Protein AF-A0A7I9XXV6-F1 (afdb_monomer_lite)

Secondary structure (DSSP, 8-state):
------BPP--S--S-BGGGG--TTSPPGGGPPSSPS-TTTS----TTTTTSS-HHHHHHHHHHHHHHHTTT------HHHHHHHHHHHH---TT-GGG---B-HHHHHHHHHHT-EE-TTS-EE-EEEEEEPPTT-HHHHHHHHHHHS--B-----SSSS----EEEEEPPPPPP-------------PPPPPP-------

Foldseek 3Di:
DDQQAQEDDAPDAFPAAPVVVDDPPADFLVRDDPDFADCPLDDQDCLCSRPANLLQLSLVVVVVQRVQSVVVHGFAAHNVLSVVQCCVQQVDDPVDNVSRNHHHNVSVLVCLAPPARATPVRDGKHWPDKHKYDFPPVRSVSSLSRPQSDKDFSDPPPDDDTGIIMGIHIDDDDPDPDDDDDDDDDDDDDDDDDDDDDDDDD

Organism: NCBI:txid84962

Structure (mmCIF, N/CA/C/O backbone):
data_AF-A0A7I9XXV6-F1
#
_entry.id   AF-A0A7I9XXV6-F1
#
loop_
_atom_site.group_PDB
_atom_site.id
_atom_site.type_symbol
_atom_site.label_atom_id
_atom_site.label_alt_id
_atom_site.label_comp_id
_atom_site.label_asym_id
_atom_site.label_entity_id
_atom_site.label_seq_id
_atom_site.pdbx_PDB_ins_code
_atom_site.Cartn_x
_atom_site.Cartn_y
_atom_site.Cartn_z
_atom_site.occupancy
_atom_site.B_iso_or_equiv
_atom_site.auth_seq_id
_atom_site.auth_comp_id
_atom_site.auth_asym_id
_atom_site.auth_atom_id
_atom_site.pdbx_PDB_model_num
ATOM 1 N N . MET A 1 1 ? -21.195 16.164 0.145 1.00 42.09 1 MET A N 1
ATOM 2 C CA . MET A 1 1 ? -20.509 15.172 1.003 1.00 42.09 1 MET A CA 1
ATOM 3 C C . MET A 1 1 ? -19.120 15.690 1.330 1.00 42.09 1 MET A C 1
ATOM 5 O O . MET A 1 1 ? -18.420 16.105 0.416 1.00 42.09 1 MET A O 1
ATOM 9 N N . LYS A 1 2 ? -18.744 15.724 2.612 1.00 51.03 2 LYS A N 1
ATOM 10 C CA . LYS A 1 2 ? -17.377 16.031 3.050 1.00 51.0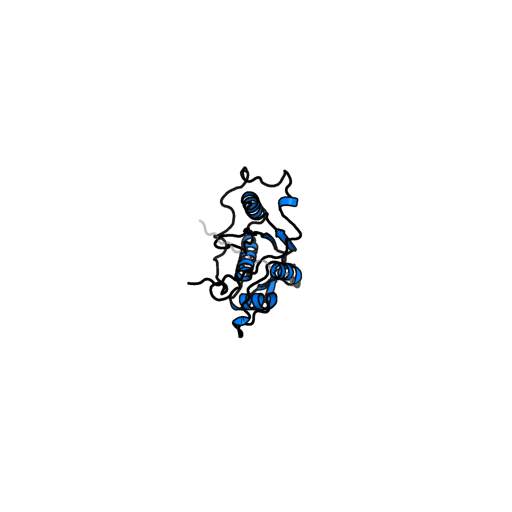3 2 LYS A CA 1
ATOM 11 C C . LYS A 1 2 ? -16.651 14.693 3.177 1.00 51.03 2 LYS A C 1
ATOM 13 O O . LYS A 1 2 ? -16.947 13.944 4.098 1.00 51.03 2 LYS A O 1
ATOM 18 N N . TYR A 1 3 ? -15.790 14.364 2.218 1.00 53.69 3 TYR A N 1
ATOM 19 C CA . TYR A 1 3 ? -14.988 13.140 2.270 1.00 53.69 3 TYR A CA 1
ATOM 20 C C . TYR A 1 3 ? -14.027 13.212 3.465 1.00 53.69 3 TYR A C 1
ATOM 22 O O . TYR A 1 3 ? -13.382 14.247 3.667 1.00 53.69 3 TYR A O 1
ATOM 30 N N . LYS A 1 4 ? -13.943 12.145 4.267 1.00 64.88 4 LYS A N 1
ATOM 31 C CA . LYS A 1 4 ? -12.917 12.016 5.306 1.00 64.88 4 LYS A CA 1
ATOM 32 C C . LYS A 1 4 ? -11.646 11.488 4.651 1.00 64.88 4 LYS A C 1
ATOM 34 O O . LYS A 1 4 ? -11.559 10.327 4.288 1.00 64.88 4 LYS A O 1
ATOM 39 N N . LEU A 1 5 ? -10.673 12.371 4.458 1.00 72.44 5 LEU A N 1
ATOM 40 C CA . LEU A 1 5 ? -9.325 11.971 4.069 1.00 72.44 5 LEU A CA 1
ATOM 41 C C . LEU A 1 5 ? -8.544 11.693 5.350 1.00 72.44 5 LEU A C 1
ATOM 43 O O . LEU A 1 5 ? -8.510 12.545 6.235 1.00 72.44 5 LEU A O 1
ATOM 47 N N . GLY A 1 6 ? -7.923 10.522 5.441 1.00 77.69 6 GLY A N 1
ATOM 48 C CA . GLY A 1 6 ? -7.184 10.100 6.628 1.00 77.69 6 GLY A CA 1
ATOM 49 C C . GLY A 1 6 ? -5.678 10.036 6.432 1.00 77.69 6 GLY A C 1
ATOM 50 O O . GLY A 1 6 ? -4.995 9.355 7.177 1.00 77.69 6 GLY A O 1
ATOM 51 N N . LEU A 1 7 ? -5.112 10.696 5.426 1.00 81.06 7 LEU A N 1
ATOM 52 C CA . LEU A 1 7 ? -3.662 10.717 5.275 1.00 81.06 7 LEU A CA 1
ATOM 53 C C . LEU A 1 7 ? -3.031 11.750 6.226 1.00 81.06 7 LEU A C 1
ATOM 55 O O . LEU A 1 7 ? -3.259 12.952 6.060 1.00 81.06 7 LEU A O 1
ATOM 59 N N . LYS A 1 8 ? -2.167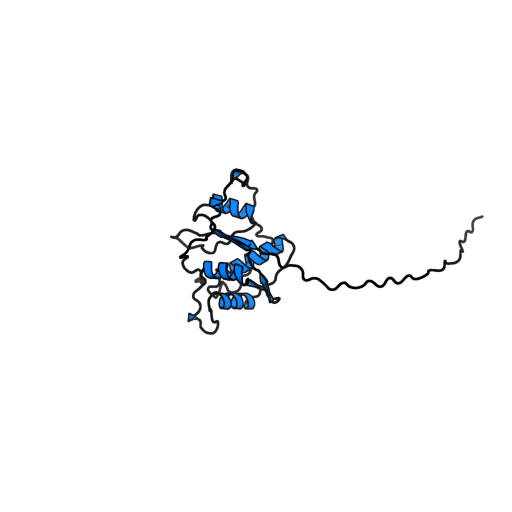 11.308 7.150 1.00 83.56 8 LYS A N 1
ATOM 60 C CA . LYS A 1 8 ? -1.338 12.217 7.960 1.00 83.56 8 LYS A CA 1
ATOM 61 C C . LYS A 1 8 ? -0.211 12.848 7.122 1.00 83.56 8 LYS A C 1
ATOM 63 O O . LYS A 1 8 ? 0.224 12.267 6.122 1.00 83.56 8 LYS A O 1
ATOM 68 N N . PRO A 1 9 ? 0.287 14.046 7.486 1.00 78.31 9 PRO A N 1
ATOM 69 C CA . PRO A 1 9 ? 1.454 14.629 6.833 1.00 78.31 9 PRO A CA 1
ATOM 70 C C . PRO A 1 9 ? 2.641 13.659 6.829 1.00 78.31 9 PRO A C 1
ATOM 72 O O . PRO A 1 9 ? 2.972 13.053 7.837 1.00 78.31 9 PRO A O 1
ATOM 75 N N . VAL A 1 10 ? 3.297 13.524 5.678 1.00 72.00 10 VAL A N 1
ATOM 76 C CA . VAL A 1 10 ? 4.461 12.644 5.544 1.00 72.00 10 VAL A CA 1
ATOM 77 C C . VAL A 1 10 ? 5.696 13.384 6.052 1.00 72.00 10 VAL A C 1
ATOM 79 O O . VAL A 1 10 ? 6.177 14.300 5.383 1.00 72.00 10 VAL A O 1
ATOM 82 N N . HIS A 1 11 ? 6.211 12.983 7.213 1.00 67.19 11 HIS A N 1
ATOM 83 C CA . HIS A 1 11 ? 7.350 13.648 7.857 1.00 67.19 11 HIS A CA 1
ATOM 84 C C . HIS A 1 11 ? 8.716 13.100 7.425 1.00 67.19 11 HIS A C 1
ATOM 86 O O . HIS A 1 11 ? 9.695 13.839 7.389 1.00 67.19 11 HIS A O 1
ATOM 92 N N . THR A 1 12 ? 8.790 11.823 7.053 1.00 67.81 12 THR A N 1
ATOM 93 C CA . THR A 1 12 ? 10.043 11.151 6.680 1.00 67.81 12 THR A CA 1
ATOM 94 C C . THR A 1 12 ? 10.062 10.751 5.202 1.00 67.81 12 THR A C 1
ATOM 96 O O . THR A 1 12 ? 9.029 10.675 4.527 1.00 67.81 12 THR A O 1
ATOM 99 N N . HIS A 1 13 ? 11.253 10.526 4.650 1.00 67.31 13 HIS A N 1
ATOM 100 C CA . HIS A 1 13 ? 11.426 10.040 3.281 1.00 67.31 13 HIS A CA 1
ATOM 101 C C . HIS A 1 13 ? 11.630 8.518 3.275 1.00 67.31 13 HIS A C 1
ATOM 103 O O . HIS A 1 13 ? 12.215 7.986 4.218 1.00 67.31 13 HIS A O 1
ATOM 109 N N . PRO A 1 14 ? 11.138 7.797 2.250 1.00 71.94 14 PRO A N 1
ATOM 110 C CA . PRO A 1 14 ? 11.502 6.398 2.036 1.00 71.94 14 PRO A CA 1
ATOM 111 C C . PRO A 1 14 ? 13.018 6.237 1.996 1.00 71.94 14 PRO A C 1
ATOM 113 O O . PRO A 1 14 ? 13.703 7.075 1.413 1.00 71.94 14 PRO A O 1
ATOM 116 N N . ARG A 1 15 ? 13.531 5.148 2.578 1.00 78.50 15 ARG A N 1
ATOM 117 C CA . ARG A 1 15 ? 14.974 4.851 2.530 1.00 78.50 15 ARG A CA 1
ATOM 118 C C . ARG A 1 15 ? 15.456 4.557 1.108 1.00 78.50 15 ARG A C 1
ATOM 120 O O . ARG A 1 15 ? 16.612 4.803 0.803 1.00 78.50 15 ARG A O 1
ATOM 127 N N . ILE A 1 16 ? 14.566 4.024 0.272 1.00 85.06 16 ILE A N 1
ATOM 128 C CA . ILE A 1 16 ? 14.811 3.685 -1.130 1.00 85.06 16 ILE A CA 1
ATOM 129 C C . ILE A 1 16 ? 14.028 4.674 -1.992 1.00 85.06 16 ILE A C 1
ATOM 131 O O . ILE A 1 16 ? 12.810 4.803 -1.829 1.00 85.06 16 ILE A O 1
ATOM 135 N N . ARG A 1 17 ? 14.710 5.351 -2.914 1.00 88.56 17 ARG A N 1
ATOM 136 C CA . ARG A 1 17 ? 14.092 6.171 -3.962 1.00 88.56 17 ARG A CA 1
ATOM 137 C C . ARG A 1 17 ? 14.236 5.448 -5.288 1.00 88.56 17 ARG A C 1
ATOM 139 O O . ARG A 1 17 ? 15.319 4.954 -5.569 1.00 88.56 17 ARG A O 1
ATOM 146 N N . LEU A 1 18 ? 13.173 5.368 -6.082 1.00 86.69 18 LEU A N 1
ATOM 147 C CA . LEU A 1 18 ? 13.213 4.609 -7.332 1.00 86.69 18 LEU A CA 1
ATOM 148 C C . LEU A 1 18 ? 14.195 5.233 -8.341 1.00 86.69 18 LEU A C 1
ATOM 150 O O . LEU A 1 18 ? 14.993 4.503 -8.924 1.00 86.69 18 LEU A O 1
ATOM 154 N N . CYS A 1 19 ? 14.208 6.563 -8.462 1.00 87.75 19 CYS A N 1
ATOM 155 C CA . CYS A 1 19 ? 15.148 7.302 -9.308 1.00 87.75 19 CYS A CA 1
ATOM 156 C C . CYS A 1 19 ? 16.636 6.975 -9.071 1.00 87.75 19 CYS A C 1
ATOM 158 O O . CYS A 1 19 ? 17.431 7.063 -10.002 1.00 87.75 19 CYS A O 1
ATOM 160 N N . ASP A 1 20 ? 17.027 6.565 -7.858 1.00 90.19 20 ASP A N 1
ATOM 161 C CA . ASP A 1 20 ? 18.425 6.226 -7.542 1.00 90.19 20 ASP A CA 1
ATOM 162 C C . ASP A 1 20 ? 18.864 4.899 -8.199 1.00 90.19 20 ASP A C 1
ATOM 164 O O . ASP A 1 20 ? 20.050 4.578 -8.223 1.00 90.19 20 ASP A O 1
ATOM 168 N N . TYR A 1 21 ? 17.915 4.134 -8.750 1.00 88.12 21 TYR A N 1
ATOM 169 C CA . TYR A 1 21 ? 18.133 2.853 -9.428 1.00 88.12 21 TYR A CA 1
ATOM 170 C C . TYR A 1 21 ? 17.873 2.936 -10.935 1.00 88.12 21 TYR A C 1
ATOM 172 O O . TYR A 1 21 ? 17.738 1.905 -11.589 1.00 88.12 21 TYR A O 1
ATOM 180 N N . TYR A 1 22 ? 17.777 4.144 -11.497 1.00 85.06 22 TYR A N 1
ATOM 181 C CA . TYR A 1 22 ? 17.574 4.310 -12.929 1.00 85.06 22 TYR A CA 1
ATOM 182 C C . TYR A 1 22 ? 18.844 3.993 -13.707 1.00 85.06 22 TYR A C 1
ATOM 184 O O . TYR A 1 22 ? 19.863 4.674 -13.605 1.00 85.06 22 TYR A O 1
ATOM 192 N N . THR A 1 23 ? 18.753 2.940 -14.504 1.00 85.31 23 THR A N 1
ATOM 193 C CA . THR A 1 23 ? 19.800 2.449 -15.391 1.00 85.31 23 THR A CA 1
ATOM 194 C C . THR A 1 23 ? 19.297 2.488 -16.833 1.00 85.31 23 THR A C 1
ATOM 196 O O . THR A 1 23 ? 18.096 2.558 -17.089 1.00 85.31 23 THR A O 1
ATOM 199 N N . SER A 1 24 ? 20.213 2.489 -17.804 1.00 83.31 24 SER A N 1
ATOM 200 C CA . SER A 1 24 ? 19.874 2.661 -19.227 1.00 83.31 24 SER A CA 1
ATOM 201 C C . SER A 1 24 ? 19.063 1.509 -19.834 1.00 83.31 24 SER A C 1
ATOM 203 O O . SER A 1 24 ? 18.609 1.617 -20.967 1.00 83.31 24 SER A O 1
ATOM 205 N N . ASP A 1 25 ? 18.929 0.396 -19.118 1.00 85.44 25 ASP A N 1
ATOM 206 C CA . ASP A 1 25 ? 18.106 -0.764 -19.466 1.00 85.44 25 ASP A CA 1
ATOM 207 C C . ASP A 1 25 ? 16.664 -0.675 -18.935 1.00 85.44 25 ASP A C 1
ATOM 209 O O . ASP A 1 25 ? 15.835 -1.505 -19.313 1.00 85.44 25 ASP A O 1
ATOM 213 N N . LEU A 1 26 ? 16.330 0.321 -18.103 1.00 84.06 26 LEU A N 1
ATOM 214 C CA . LEU A 1 26 ? 14.940 0.569 -17.719 1.00 84.06 26 LEU A CA 1
ATOM 215 C C . LEU A 1 26 ? 14.130 1.177 -18.879 1.00 84.06 26 LEU A C 1
ATOM 217 O O . LEU A 1 26 ? 14.687 1.882 -19.724 1.00 84.06 26 LEU A O 1
ATOM 221 N N . PRO A 1 27 ? 12.800 0.957 -18.913 1.00 85.19 27 PRO A N 1
ATOM 222 C CA . PRO A 1 27 ? 11.929 1.590 -19.894 1.00 85.19 27 PRO A CA 1
ATOM 223 C C . PRO A 1 27 ? 12.027 3.117 -19.838 1.00 85.19 27 PRO A C 1
ATOM 225 O O . PRO A 1 27 ? 11.911 3.716 -18.769 1.00 85.19 27 PRO A O 1
ATOM 228 N N . SER A 1 28 ? 12.170 3.754 -21.000 1.00 89.00 28 SER A N 1
ATOM 229 C CA . SER A 1 28 ? 11.882 5.181 -21.146 1.00 89.00 28 SER A CA 1
ATOM 230 C C . SER A 1 28 ? 10.379 5.395 -21.316 1.00 89.00 28 SER A C 1
ATOM 232 O O . SER A 1 28 ? 9.671 4.488 -21.763 1.00 89.00 28 SER A O 1
ATOM 234 N N . VAL A 1 29 ? 9.892 6.604 -21.030 1.00 89.25 29 VAL A N 1
ATOM 235 C CA . VAL A 1 29 ? 8.481 6.968 -21.256 1.00 89.25 29 VAL A CA 1
ATOM 236 C C . VAL A 1 29 ? 8.056 6.709 -22.707 1.00 89.25 29 VAL A C 1
ATOM 238 O O . VAL A 1 29 ? 6.992 6.138 -22.938 1.00 89.25 29 VAL A O 1
ATOM 241 N N . ASP A 1 30 ? 8.927 7.011 -23.672 1.00 91.12 30 ASP A N 1
ATOM 242 C CA . ASP A 1 30 ? 8.684 6.775 -25.104 1.00 91.12 30 ASP A CA 1
ATOM 243 C C . ASP A 1 30 ? 8.553 5.286 -25.467 1.00 91.12 30 ASP A C 1
ATOM 245 O O . ASP A 1 30 ? 7.973 4.938 -26.496 1.00 91.12 30 ASP A O 1
ATOM 249 N N . SER A 1 31 ? 9.093 4.391 -24.635 1.00 90.50 31 SER A N 1
ATOM 250 C CA . SER A 1 31 ? 9.038 2.939 -24.843 1.00 90.50 31 SER A CA 1
ATOM 251 C C . SER A 1 31 ? 7.816 2.265 -24.204 1.00 90.50 31 SER A C 1
ATOM 253 O O . SER A 1 31 ? 7.593 1.067 -24.413 1.00 90.50 31 SER A O 1
ATOM 255 N N . LEU A 1 32 ? 7.022 3.006 -23.421 1.00 91.12 32 LEU A N 1
ATOM 256 C CA . LEU A 1 32 ? 5.899 2.448 -22.672 1.00 91.12 32 LEU A CA 1
ATOM 257 C C . LEU A 1 32 ? 4.759 1.999 -23.590 1.00 91.12 32 LEU A C 1
ATOM 259 O O . LEU A 1 32 ? 4.399 2.655 -24.568 1.00 91.12 32 LEU A O 1
ATOM 263 N N . LYS A 1 33 ? 4.143 0.869 -23.233 1.00 88.31 33 LYS A N 1
ATOM 264 C CA . LYS A 1 33 ? 2.979 0.321 -23.936 1.00 88.31 33 LYS A CA 1
ATOM 265 C C . LYS A 1 33 ? 1.708 0.649 -23.169 1.00 88.31 33 LYS A C 1
ATOM 267 O O . LYS A 1 33 ? 1.565 0.271 -22.011 1.00 88.31 33 LYS A O 1
ATOM 272 N N . PHE A 1 34 ? 0.780 1.320 -23.840 1.00 88.06 34 PHE A N 1
ATOM 273 C CA . PHE A 1 34 ? -0.510 1.710 -23.280 1.00 88.06 34 PHE A CA 1
ATOM 274 C C . PHE A 1 34 ? -1.636 0.749 -23.710 1.00 88.06 34 PHE A C 1
ATOM 276 O O . PHE A 1 34 ? -1.548 0.163 -24.793 1.00 88.06 34 PHE A O 1
ATOM 283 N N . PRO A 1 35 ? -2.719 0.621 -22.916 1.00 87.44 35 PRO A N 1
ATOM 284 C CA . PRO A 1 35 ? -2.946 1.279 -21.623 1.00 87.44 35 PRO A CA 1
ATOM 285 C C . PRO A 1 35 ? -2.070 0.697 -20.502 1.00 87.44 35 PRO A C 1
ATOM 287 O O . PRO A 1 35 ? -1.816 -0.502 -20.473 1.00 87.44 35 PRO A O 1
ATOM 290 N N . LEU A 1 36 ? -1.629 1.557 -19.577 1.00 85.62 36 LEU A N 1
ATOM 291 C CA . LEU A 1 36 ? -0.952 1.126 -18.352 1.00 85.62 36 LEU A CA 1
ATOM 292 C C . LEU A 1 36 ? -1.977 0.746 -17.279 1.00 85.62 36 LEU A C 1
ATOM 294 O O . LEU A 1 36 ? -3.026 1.384 -17.148 1.00 85.62 36 LEU A O 1
ATOM 298 N N . GLY A 1 37 ? -1.622 -0.242 -16.461 1.00 82.44 37 GLY A N 1
ATOM 299 C CA . GLY A 1 37 ? -2.434 -0.702 -15.342 1.00 82.44 37 GLY A CA 1
ATOM 300 C C . GLY A 1 37 ? -3.600 -1.606 -15.747 1.00 82.44 37 GLY A C 1
ATOM 301 O O . GLY A 1 37 ? -3.788 -1.973 -16.903 1.00 82.44 37 GLY A O 1
ATOM 302 N N . HIS A 1 38 ? -4.397 -1.979 -14.745 1.00 87.19 38 HIS A N 1
ATOM 303 C CA . HIS A 1 38 ? -5.307 -3.129 -14.818 1.00 87.19 38 HIS A CA 1
ATOM 304 C C . HIS A 1 38 ? -6.671 -2.826 -14.191 1.00 87.19 38 HIS A C 1
ATOM 306 O O . HIS A 1 38 ? -7.225 -3.623 -13.437 1.00 87.19 38 HIS A O 1
ATOM 312 N N . ALA A 1 39 ? -7.222 -1.646 -14.484 1.00 82.00 39 ALA A N 1
ATOM 313 C CA . ALA A 1 39 ? -8.415 -1.117 -13.813 1.00 82.00 39 ALA A CA 1
ATOM 314 C C . ALA A 1 39 ? -9.665 -2.019 -13.913 1.00 82.00 39 ALA A C 1
ATOM 316 O O . ALA A 1 39 ? -10.558 -1.922 -13.077 1.00 82.00 39 ALA A O 1
ATOM 317 N N . GLY A 1 40 ? -9.736 -2.893 -14.923 1.00 87.94 40 GLY A N 1
ATOM 318 C CA . GLY A 1 40 ? -10.840 -3.842 -15.101 1.00 87.94 40 GLY A CA 1
ATOM 319 C C . GLY A 1 40 ? -10.662 -5.183 -14.385 1.00 87.94 40 GLY A C 1
ATOM 320 O O . GLY A 1 40 ? -11.597 -5.979 -14.371 1.00 87.94 40 GLY A O 1
ATOM 321 N N . LEU A 1 41 ? -9.484 -5.459 -13.815 1.00 90.81 41 LEU A N 1
ATOM 322 C CA . LEU A 1 41 ? -9.153 -6.783 -13.284 1.00 90.81 41 LEU A CA 1
ATOM 323 C C . LEU A 1 41 ? -9.779 -7.048 -11.909 1.00 90.81 41 LEU A C 1
ATOM 325 O O . LEU A 1 41 ? -10.094 -8.187 -11.570 1.00 90.81 41 LEU A O 1
ATOM 329 N N . VAL A 1 42 ? -9.993 -5.991 -11.127 1.00 91.06 42 VAL A N 1
ATOM 330 C CA . VAL A 1 42 ? -10.673 -6.055 -9.832 1.00 91.06 42 VAL A CA 1
ATOM 331 C C . VAL A 1 42 ? -11.778 -5.012 -9.779 1.00 91.06 42 VAL A C 1
ATOM 333 O O . VAL A 1 42 ? -11.588 -3.865 -10.170 1.00 91.06 42 VAL A O 1
ATOM 336 N N . LYS A 1 43 ? -12.951 -5.396 -9.264 1.00 93.31 43 LYS A N 1
ATOM 337 C CA . LYS A 1 43 ? -14.020 -4.435 -8.970 1.00 93.31 43 LYS A CA 1
ATOM 338 C C . LYS A 1 43 ? -13.662 -3.658 -7.690 1.00 93.31 43 LYS A C 1
ATOM 340 O O . LYS A 1 43 ? -13.537 -4.313 -6.641 1.00 93.31 43 LYS A O 1
ATOM 345 N N . PRO A 1 44 ? -13.541 -2.316 -7.746 1.00 89.44 44 PRO A N 1
ATOM 346 C CA . PRO A 1 44 ? -13.208 -1.507 -6.577 1.00 89.44 44 PRO A CA 1
ATOM 347 C C . PRO A 1 44 ? -14.285 -1.572 -5.491 1.00 89.44 44 PRO A C 1
ATOM 349 O O . PRO A 1 44 ? -15.478 -1.716 -5.783 1.00 89.44 44 PRO A O 1
ATOM 352 N N . ARG A 1 45 ? -13.862 -1.444 -4.235 1.00 91.94 45 ARG A N 1
ATOM 353 C CA . ARG A 1 45 ? -14.704 -1.378 -3.038 1.00 91.94 45 ARG A CA 1
ATOM 354 C C . ARG A 1 45 ? -14.220 -0.258 -2.115 1.00 91.94 45 ARG A C 1
ATOM 356 O O . ARG A 1 45 ? -13.059 0.127 -2.145 1.00 91.94 45 ARG A O 1
ATOM 363 N N . MET A 1 46 ? -15.136 0.268 -1.299 1.00 91.81 46 MET A N 1
ATOM 364 C CA . MET A 1 46 ? -14.840 1.412 -0.427 1.00 91.81 46 MET A CA 1
ATOM 365 C C . MET A 1 46 ? -14.172 1.031 0.892 1.00 91.81 46 MET A C 1
ATOM 367 O O . MET A 1 46 ? -13.425 1.846 1.411 1.00 91.81 46 MET A O 1
ATOM 371 N N . TYR A 1 47 ? -14.440 -0.160 1.436 1.00 95.12 47 TYR A N 1
ATOM 372 C CA . TYR A 1 47 ? -13.895 -0.605 2.728 1.00 95.12 47 TYR A CA 1
ATOM 373 C C . TYR A 1 47 ? -14.108 0.393 3.878 1.00 95.12 47 TYR A C 1
ATOM 375 O O . TYR A 1 47 ? -13.279 0.501 4.764 1.00 95.12 47 TYR A O 1
ATOM 383 N N . LEU A 1 48 ? -15.244 1.104 3.869 1.00 93.88 48 LEU A N 1
ATOM 384 C CA . LEU A 1 48 ? -15.599 2.189 4.798 1.00 93.88 48 LEU A CA 1
ATOM 385 C C . LEU A 1 48 ? -14.799 3.495 4.660 1.00 93.88 48 LEU A C 1
ATOM 387 O O . LEU A 1 48 ? -15.029 4.417 5.444 1.00 93.88 48 LEU A O 1
ATOM 391 N N . ASN A 1 49 ? -13.988 3.660 3.616 1.00 91.44 49 ASN A N 1
ATOM 392 C CA . ASN A 1 49 ? -13.286 4.917 3.316 1.00 91.44 49 ASN A CA 1
ATOM 393 C C . ASN A 1 49 ? -14.211 6.087 2.926 1.00 91.44 49 ASN A C 1
ATOM 395 O O . ASN A 1 49 ? -13.789 7.230 2.766 1.00 91.44 49 ASN A O 1
ATOM 399 N N . ASP A 1 50 ? -15.510 5.835 2.778 1.00 90.88 50 ASP A N 1
ATOM 400 C CA . ASP A 1 50 ? -16.549 6.864 2.719 1.00 90.88 50 ASP A CA 1
ATOM 401 C C . ASP A 1 50 ? -17.010 7.350 4.109 1.00 90.88 50 ASP A C 1
ATOM 403 O O . ASP A 1 50 ? -17.763 8.323 4.197 1.00 90.88 50 ASP A O 1
ATOM 407 N N . ARG A 1 51 ? -16.570 6.699 5.195 1.00 92.06 51 ARG A N 1
ATOM 408 C CA . ARG A 1 51 ? -17.058 6.896 6.573 1.00 92.06 51 ARG A CA 1
ATOM 409 C C . ARG A 1 51 ? -15.959 7.173 7.602 1.00 92.06 51 ARG A C 1
ATOM 411 O O . ARG A 1 51 ? -16.221 7.923 8.546 1.00 92.06 51 ARG A O 1
ATOM 418 N N . ILE A 1 52 ? -14.764 6.606 7.436 1.00 93.44 52 ILE A N 1
ATOM 419 C CA . ILE A 1 52 ? -13.616 6.750 8.353 1.00 93.44 52 ILE A CA 1
ATOM 420 C C . ILE A 1 52 ? -12.343 7.159 7.598 1.00 93.44 52 ILE A C 1
ATOM 422 O O . ILE A 1 52 ? -12.311 7.131 6.371 1.00 93.44 52 ILE A O 1
ATOM 426 N N . GLY A 1 53 ? -11.303 7.593 8.316 1.00 92.69 53 GLY A N 1
ATOM 427 C CA . GLY A 1 53 ? -10.024 8.023 7.747 1.00 92.69 53 GLY A CA 1
ATOM 428 C C . GLY A 1 53 ? -9.091 6.881 7.320 1.00 92.69 53 GLY A C 1
ATOM 429 O O . GLY A 1 53 ? -7.884 6.973 7.542 1.00 92.69 53 GLY A O 1
ATOM 430 N N . ASP A 1 54 ? -9.598 5.810 6.713 1.00 93.06 54 ASP A N 1
ATOM 431 C CA . ASP A 1 54 ? -8.818 4.607 6.388 1.00 93.06 54 ASP A CA 1
ATOM 432 C C . ASP A 1 54 ? -8.322 4.566 4.928 1.00 93.06 54 ASP A C 1
ATOM 434 O O . ASP A 1 54 ? -7.896 3.520 4.444 1.00 93.06 54 ASP A O 1
ATOM 438 N N . CYS A 1 55 ? -8.300 5.695 4.211 1.00 91.12 55 CYS A N 1
ATOM 439 C CA . CYS A 1 55 ? -7.939 5.750 2.784 1.00 91.12 55 CYS A CA 1
ATOM 440 C C . CYS A 1 55 ? -6.634 5.027 2.420 1.00 91.12 55 CYS A C 1
ATOM 442 O O . CYS A 1 55 ? -6.523 4.430 1.348 1.00 91.12 55 CYS A O 1
ATOM 444 N N . ALA A 1 56 ? -5.639 5.062 3.310 1.00 90.62 56 ALA A N 1
ATOM 445 C CA . ALA A 1 56 ? -4.366 4.382 3.106 1.00 90.62 56 ALA A CA 1
ATOM 446 C C . ALA A 1 56 ? -4.484 2.846 3.238 1.00 90.62 56 ALA A C 1
ATOM 448 O O . ALA A 1 56 ? -3.757 2.104 2.570 1.00 90.62 56 ALA A O 1
ATOM 449 N N . ILE A 1 57 ? -5.424 2.367 4.055 1.00 94.31 57 ILE A N 1
ATOM 450 C CA . ILE A 1 57 ? -5.723 0.950 4.284 1.00 94.31 57 ILE A CA 1
ATOM 451 C C . ILE A 1 57 ? -6.566 0.433 3.123 1.00 94.31 57 ILE A C 1
ATOM 453 O O . ILE A 1 57 ? -6.154 -0.531 2.483 1.00 94.31 57 ILE A O 1
ATOM 457 N N . ALA A 1 58 ? -7.661 1.116 2.773 1.00 93.94 58 ALA A N 1
ATOM 458 C CA . ALA A 1 58 ? -8.482 0.773 1.612 1.00 93.94 58 ALA A CA 1
ATOM 459 C C . ALA A 1 58 ? -7.644 0.707 0.320 1.00 93.94 58 ALA A C 1
ATOM 461 O O . ALA A 1 58 ? -7.741 -0.258 -0.440 1.00 93.94 58 ALA A O 1
ATOM 462 N N . GLY A 1 59 ? -6.744 1.676 0.109 1.00 90.75 59 GLY A N 1
ATOM 463 C CA . GLY A 1 59 ? -5.800 1.656 -1.012 1.00 90.75 59 GLY A CA 1
ATOM 464 C C . GLY A 1 59 ? -4.829 0.469 -0.974 1.00 90.75 59 GLY A C 1
ATOM 465 O O . GLY A 1 59 ? -4.609 -0.173 -1.998 1.00 90.75 59 GLY A O 1
ATOM 466 N N . SER A 1 60 ? -4.289 0.129 0.202 1.00 93.25 60 SER A N 1
ATOM 467 C CA . SER A 1 60 ? -3.402 -1.037 0.362 1.00 93.25 60 SER A CA 1
ATOM 468 C C . SER A 1 60 ? -4.133 -2.364 0.133 1.00 93.25 60 SER A C 1
ATOM 470 O O . SER A 1 60 ? -3.556 -3.295 -0.424 1.00 93.25 60 SER A O 1
ATOM 472 N N . ILE A 1 61 ? -5.403 -2.460 0.532 1.00 95.44 61 ILE A N 1
ATOM 473 C CA . ILE A 1 61 ? -6.250 -3.626 0.268 1.00 95.44 61 ILE A CA 1
ATOM 474 C C . ILE A 1 61 ? -6.465 -3.795 -1.238 1.00 95.44 61 ILE A C 1
ATOM 476 O O . ILE A 1 61 ? -6.294 -4.899 -1.757 1.00 95.44 61 ILE A O 1
ATOM 480 N N . GLU A 1 62 ? -6.800 -2.722 -1.959 1.00 93.19 62 GLU A N 1
ATOM 481 C CA . GLU A 1 62 ? -6.979 -2.798 -3.413 1.00 93.19 62 GLU A CA 1
ATOM 482 C C . GLU A 1 62 ? -5.685 -3.151 -4.149 1.00 93.19 62 GLU A C 1
ATOM 484 O O . GLU A 1 62 ? -5.711 -3.939 -5.092 1.00 93.19 62 GLU A O 1
ATOM 489 N N . GLU A 1 63 ? -4.542 -2.655 -3.676 1.00 91.56 63 GLU A N 1
ATOM 490 C CA . GLU A 1 63 ? -3.225 -3.041 -4.185 1.00 91.56 63 GLU A CA 1
ATOM 491 C C . GLU A 1 63 ? -2.972 -4.551 -4.021 1.00 91.56 63 GLU A C 1
ATOM 493 O O . GLU A 1 63 ? -2.586 -5.223 -4.978 1.00 91.56 63 GLU A O 1
ATOM 498 N N . ILE A 1 64 ? -3.253 -5.115 -2.839 1.00 93.44 64 ILE A N 1
ATOM 499 C CA . ILE A 1 64 ? -3.115 -6.559 -2.578 1.00 93.44 64 ILE A CA 1
ATOM 500 C C . ILE A 1 64 ? -4.058 -7.366 -3.474 1.00 93.44 64 ILE A C 1
ATOM 502 O O . ILE A 1 64 ? -3.647 -8.379 -4.050 1.00 93.44 64 ILE A O 1
ATOM 506 N N . ARG A 1 65 ? -5.318 -6.936 -3.603 1.00 94.19 65 ARG A N 1
ATOM 507 C CA . ARG A 1 65 ? -6.309 -7.606 -4.456 1.00 94.19 65 ARG A CA 1
ATOM 508 C C . ARG A 1 65 ? -5.873 -7.598 -5.911 1.00 94.19 65 ARG A C 1
ATOM 510 O O . ARG A 1 65 ? -5.930 -8.644 -6.553 1.00 94.19 65 ARG A O 1
ATOM 517 N N . LEU A 1 66 ? -5.408 -6.457 -6.414 1.00 92.00 66 LEU A N 1
ATOM 518 C CA . LEU A 1 66 ? -4.948 -6.334 -7.789 1.00 92.00 66 LEU A CA 1
ATOM 519 C C . LEU A 1 66 ? -3.709 -7.201 -8.047 1.00 92.00 66 LEU A C 1
ATOM 521 O O . LEU A 1 66 ? -3.698 -7.978 -9.001 1.00 92.00 66 LEU A O 1
ATOM 525 N N . ALA A 1 67 ? -2.706 -7.137 -7.168 1.00 90.25 67 ALA A N 1
ATOM 526 C CA . ALA A 1 67 ? -1.481 -7.924 -7.292 1.00 90.25 67 ALA A CA 1
ATOM 527 C C . ALA A 1 67 ? -1.748 -9.440 -7.300 1.00 90.25 67 ALA A C 1
ATOM 529 O O . ALA A 1 67 ? -1.095 -10.189 -8.028 1.00 90.25 67 ALA A O 1
ATOM 530 N N . ASN A 1 68 ? -2.722 -9.912 -6.516 1.00 91.44 68 ASN A N 1
ATOM 531 C CA . ASN A 1 68 ? -3.129 -11.317 -6.532 1.00 91.44 68 ASN A CA 1
ATOM 532 C C . ASN A 1 68 ? -3.965 -11.668 -7.771 1.00 91.44 68 ASN A C 1
ATOM 534 O O . ASN A 1 68 ? -3.747 -12.723 -8.371 1.00 91.44 68 ASN A O 1
ATOM 538 N N . ALA A 1 69 ? -4.857 -10.778 -8.210 1.00 93.00 69 ALA A N 1
ATOM 539 C CA . ALA A 1 69 ? -5.676 -11.003 -9.397 1.00 93.00 69 ALA A CA 1
ATOM 540 C C . ALA A 1 69 ? -4.831 -11.108 -10.676 1.00 93.00 69 ALA A C 1
ATOM 542 O O . ALA A 1 69 ? -5.119 -11.951 -11.524 1.00 93.00 69 ALA A O 1
ATOM 543 N N . LEU A 1 70 ? -3.728 -10.353 -10.772 1.00 90.38 70 LEU A N 1
ATOM 544 C CA . LEU A 1 70 ? -2.730 -10.479 -11.849 1.00 90.38 70 LEU A CA 1
ATOM 545 C C . LEU A 1 70 ? -2.133 -11.889 -11.957 1.00 90.38 70 LEU A C 1
ATOM 547 O O . LEU A 1 70 ? -1.637 -12.286 -13.007 1.00 90.38 70 LEU A O 1
ATOM 551 N N . ARG A 1 71 ? -2.212 -12.669 -10.877 1.00 89.94 71 ARG A N 1
ATOM 552 C CA . ARG A 1 71 ? -1.729 -14.051 -10.786 1.00 89.94 71 ARG A CA 1
ATOM 553 C C . ARG A 1 71 ? -2.859 -15.079 -10.872 1.00 89.94 71 ARG A C 1
ATOM 555 O O . ARG A 1 71 ? -2.620 -16.260 -10.633 1.00 89.94 71 ARG A O 1
ATOM 562 N N . GLY A 1 72 ? -4.087 -14.639 -11.147 1.00 93.12 72 GLY A N 1
ATOM 563 C CA . GLY A 1 72 ? -5.280 -15.485 -11.135 1.00 93.12 72 GLY A CA 1
ATOM 564 C C . GLY A 1 72 ? -5.737 -15.910 -9.736 1.00 93.12 72 GLY A C 1
ATOM 565 O O . GLY A 1 72 ? -6.490 -16.873 -9.614 1.00 93.12 72 GLY A O 1
ATOM 566 N N . VAL A 1 73 ? -5.285 -15.226 -8.678 1.00 93.25 73 VAL A N 1
ATOM 567 C CA . VAL A 1 73 ? -5.662 -15.514 -7.286 1.00 93.25 73 VAL A CA 1
ATOM 568 C C . VAL A 1 73 ? -6.654 -14.464 -6.796 1.00 93.25 73 VAL A C 1
ATOM 570 O O . VAL A 1 73 ? -6.415 -13.265 -6.904 1.00 93.25 73 VAL A O 1
ATOM 573 N N . THR A 1 74 ? -7.768 -14.910 -6.219 1.00 93.94 74 THR A N 1
ATOM 574 C CA . THR A 1 74 ? -8.719 -14.016 -5.546 1.00 93.94 74 THR A CA 1
ATOM 575 C C . THR A 1 74 ? -8.428 -13.994 -4.054 1.00 93.94 74 THR A C 1
ATOM 577 O O . THR A 1 74 ? -8.360 -15.047 -3.428 1.00 93.94 74 THR A O 1
ATOM 580 N N . VAL A 1 75 ? -8.283 -12.793 -3.496 1.00 93.62 75 VAL A N 1
ATOM 581 C CA . VAL A 1 75 ? -8.144 -12.554 -2.054 1.00 93.62 75 VAL A CA 1
ATOM 582 C C . VAL A 1 75 ? -9.311 -11.692 -1.595 1.00 93.62 75 VAL A C 1
ATOM 584 O O . VAL A 1 75 ? -9.640 -10.687 -2.234 1.00 93.62 75 VAL A O 1
ATOM 587 N N . ASN A 1 76 ? -9.942 -12.093 -0.494 1.00 95.62 76 ASN A N 1
ATOM 588 C CA . ASN A 1 76 ? -11.149 -11.456 0.009 1.00 95.62 76 ASN A CA 1
ATOM 589 C C . ASN A 1 76 ? -10.851 -10.558 1.206 1.00 95.62 76 ASN A C 1
ATOM 591 O O . ASN A 1 76 ? -10.240 -10.980 2.177 1.00 95.62 76 ASN A O 1
ATOM 595 N N . PHE A 1 77 ? -11.370 -9.336 1.156 1.00 98.00 77 PHE A N 1
ATOM 596 C CA . PHE A 1 77 ? -11.388 -8.400 2.275 1.00 98.00 77 PHE A CA 1
ATOM 597 C C . PHE A 1 77 ? -12.829 -7.970 2.556 1.00 98.00 77 PHE A C 1
ATOM 599 O O . PHE A 1 77 ? -13.674 -7.913 1.653 1.00 98.00 77 PHE A O 1
ATOM 606 N N . THR A 1 78 ? -13.114 -7.660 3.810 1.00 97.88 78 THR A N 1
ATOM 607 C CA . THR A 1 78 ? -14.389 -7.119 4.291 1.00 97.88 78 THR A CA 1
ATOM 608 C C . THR A 1 78 ? -14.176 -5.766 4.957 1.00 97.88 78 THR A C 1
ATOM 610 O O . THR A 1 78 ? -13.049 -5.388 5.279 1.00 97.88 78 THR A O 1
ATOM 613 N N . ASP A 1 79 ? -15.273 -5.052 5.190 1.00 97.94 79 ASP A N 1
ATOM 614 C CA . ASP A 1 79 ? -15.267 -3.817 5.973 1.00 97.94 79 ASP A CA 1
ATOM 615 C C . ASP A 1 79 ? -14.714 -4.076 7.390 1.00 97.94 79 ASP A C 1
ATOM 617 O O . ASP A 1 79 ? -13.887 -3.309 7.875 1.00 97.94 79 ASP A O 1
ATOM 621 N N . ASP A 1 80 ? -15.051 -5.218 8.000 1.00 98.12 80 ASP A N 1
ATOM 622 C CA . ASP A 1 80 ? -14.523 -5.614 9.313 1.00 98.12 80 ASP A CA 1
ATOM 623 C C . ASP A 1 80 ? -13.002 -5.808 9.292 1.00 98.12 80 ASP A C 1
ATOM 625 O O . ASP A 1 80 ? -12.302 -5.309 10.171 1.00 98.12 80 ASP A O 1
ATOM 629 N N . THR A 1 81 ? -12.461 -6.477 8.266 1.00 98.19 81 THR A N 1
ATOM 630 C CA . THR A 1 81 ? -11.001 -6.628 8.140 1.00 98.19 81 THR A CA 1
ATOM 631 C C . THR A 1 81 ? -10.322 -5.289 7.867 1.00 98.19 81 THR A C 1
ATOM 633 O O . THR A 1 81 ? -9.213 -5.064 8.343 1.00 98.19 81 THR A O 1
ATOM 636 N N . ALA A 1 82 ? -10.968 -4.369 7.146 1.00 97.69 82 ALA A N 1
ATOM 637 C CA . ALA A 1 82 ? -10.427 -3.030 6.931 1.00 97.69 82 ALA A CA 1
ATOM 638 C C . ALA A 1 82 ? -10.338 -2.254 8.252 1.00 97.69 82 ALA A C 1
ATOM 640 O O . ALA A 1 82 ? -9.271 -1.731 8.571 1.00 97.69 82 ALA A O 1
ATOM 641 N N . VAL A 1 83 ? -11.397 -2.288 9.071 1.00 97.94 83 VAL A N 1
ATOM 642 C CA . VAL A 1 83 ? -11.399 -1.704 10.423 1.00 97.94 83 VAL A CA 1
ATOM 643 C C . VAL A 1 83 ? -10.348 -2.363 11.304 1.00 97.94 83 VAL A C 1
ATOM 645 O O . VAL A 1 83 ? -9.588 -1.654 11.953 1.00 97.94 83 VAL A O 1
ATOM 648 N N . GLN A 1 84 ? -10.241 -3.694 11.290 1.00 98.38 84 GLN A N 1
ATOM 649 C CA . GLN A 1 84 ? -9.233 -4.412 12.066 1.00 98.38 84 GLN A CA 1
ATOM 650 C C . GLN A 1 84 ? -7.818 -3.946 11.711 1.00 98.38 84 GLN A C 1
ATOM 652 O O . GLN A 1 84 ? -7.049 -3.584 12.598 1.00 98.38 84 GLN A O 1
ATOM 657 N N . ASN A 1 85 ? -7.475 -3.919 10.422 1.00 98.12 85 ASN A N 1
ATOM 658 C CA . ASN A 1 85 ? -6.164 -3.449 9.985 1.00 98.12 85 ASN A CA 1
ATOM 659 C C . ASN A 1 85 ? -5.951 -1.973 10.348 1.00 98.12 85 ASN A C 1
ATOM 661 O O . ASN A 1 85 ? -4.875 -1.604 10.812 1.00 98.12 85 ASN A O 1
ATOM 665 N N . TYR A 1 86 ? -6.969 -1.127 10.176 1.00 97.31 86 TYR A N 1
ATOM 666 C CA . TYR A 1 86 ? -6.887 0.290 10.516 1.00 97.31 86 TYR A CA 1
ATOM 667 C C . TYR A 1 86 ? -6.639 0.511 12.014 1.00 97.31 86 TYR A C 1
ATOM 669 O O . TYR A 1 86 ? -5.756 1.290 12.382 1.00 97.31 86 TYR A O 1
ATOM 677 N N . SER A 1 87 ? -7.338 -0.231 12.872 1.00 97.81 87 SER A N 1
ATOM 678 C CA . SER A 1 87 ? -7.129 -0.258 14.319 1.00 97.81 87 SER A CA 1
ATOM 679 C C . SER A 1 87 ? -5.740 -0.769 14.702 1.00 97.81 87 SER A C 1
ATOM 681 O O . SER A 1 87 ? -5.065 -0.121 15.498 1.00 97.81 87 SER A O 1
ATOM 683 N N . GLU A 1 88 ? -5.279 -1.880 14.112 1.00 97.81 88 GLU A N 1
ATOM 684 C CA . GLU A 1 88 ? -3.949 -2.455 14.381 1.00 97.81 88 GLU A CA 1
ATOM 685 C C . GLU A 1 88 ? -2.814 -1.483 14.017 1.00 97.81 88 GLU A C 1
ATOM 687 O O . GLU A 1 88 ? -1.799 -1.440 14.710 1.00 97.81 88 GLU A O 1
ATOM 692 N N . ILE A 1 89 ? -2.982 -0.699 12.948 1.00 96.06 89 ILE A N 1
ATOM 693 C CA . ILE A 1 89 ? -1.943 0.210 12.442 1.00 96.06 89 ILE A CA 1
ATOM 694 C C . ILE A 1 89 ? -1.965 1.561 13.157 1.00 96.06 89 ILE A C 1
ATOM 696 O O . ILE A 1 89 ? -0.909 2.116 13.437 1.00 96.06 89 ILE A O 1
ATOM 700 N N . THR A 1 90 ? -3.149 2.120 13.417 1.00 95.12 90 THR A N 1
ATOM 701 C CA . THR A 1 90 ? -3.278 3.528 13.839 1.00 95.12 90 THR A CA 1
ATOM 702 C C . THR A 1 90 ? -3.702 3.709 15.291 1.00 95.12 90 THR A C 1
ATOM 704 O O . THR A 1 90 ? -3.667 4.829 15.799 1.00 95.12 90 THR A O 1
ATOM 707 N N . GLY A 1 91 ? -4.131 2.632 15.956 1.00 96.44 91 GLY A N 1
ATOM 708 C CA . GLY A 1 91 ? -4.787 2.709 17.259 1.00 96.44 91 GLY A CA 1
ATOM 709 C C . GLY A 1 91 ? -6.242 3.184 17.187 1.00 96.44 91 GLY A C 1
ATOM 710 O O . GLY A 1 91 ? -6.828 3.473 18.229 1.00 96.44 91 GLY A O 1
ATOM 711 N N . TYR A 1 92 ? -6.833 3.268 15.988 1.00 96.88 92 TYR A N 1
ATOM 712 C CA . TYR A 1 92 ? -8.247 3.599 15.817 1.00 96.88 92 TYR A CA 1
ATOM 713 C C . TYR A 1 92 ? -9.144 2.685 16.661 1.00 96.88 92 TYR A C 1
ATOM 715 O O . TYR A 1 92 ? -9.031 1.459 16.624 1.00 96.88 92 TYR A O 1
ATOM 723 N N . ASN A 1 93 ? -10.077 3.292 17.386 1.00 97.38 93 ASN A N 1
ATOM 724 C CA . ASN A 1 93 ? -11.092 2.632 18.186 1.00 97.38 93 ASN A CA 1
ATOM 725 C C . ASN A 1 93 ? -12.487 2.990 17.638 1.00 97.38 93 ASN A C 1
ATOM 727 O O . ASN A 1 93 ? -12.920 4.135 17.781 1.00 97.38 93 ASN A O 1
ATOM 731 N N . PRO A 1 94 ? -13.251 2.033 17.081 1.00 94.69 94 PRO A N 1
ATOM 732 C CA . PRO A 1 94 ? -14.575 2.313 16.525 1.00 94.69 94 PRO A CA 1
ATOM 733 C C . PRO A 1 94 ? -15.602 2.794 17.562 1.00 94.69 94 PRO A C 1
ATOM 735 O O . PRO A 1 94 ? -16.601 3.405 17.186 1.00 94.69 94 PRO A O 1
ATOM 738 N N . ALA A 1 95 ? -15.365 2.557 18.858 1.00 95.94 95 ALA A N 1
ATOM 739 C CA . ALA A 1 95 ? -16.206 3.074 19.936 1.00 95.94 95 ALA A CA 1
ATOM 740 C C . ALA A 1 95 ? -15.881 4.531 20.323 1.00 95.94 95 ALA A C 1
ATOM 742 O O . ALA A 1 95 ? -16.675 5.163 21.017 1.00 95.94 95 ALA A O 1
ATOM 743 N N . ASP A 1 96 ? -14.743 5.069 19.877 1.00 95.50 96 ASP A N 1
ATOM 744 C CA . ASP A 1 96 ? -14.321 6.447 20.128 1.00 95.50 96 ASP A CA 1
ATOM 745 C C . ASP A 1 96 ? -14.077 7.180 18.798 1.00 95.50 96 ASP A C 1
ATOM 747 O O . ASP A 1 96 ? -12.992 7.079 18.219 1.00 95.50 96 ASP A O 1
ATOM 751 N N . PRO A 1 97 ? -15.047 7.974 18.307 1.00 89.00 97 PRO A N 1
ATOM 752 C CA . PRO A 1 97 ? -14.882 8.754 17.083 1.00 89.00 97 PRO A CA 1
ATOM 753 C C . PRO A 1 97 ? -13.692 9.724 17.108 1.00 89.00 97 PRO A C 1
ATOM 755 O O . PRO A 1 97 ? -13.217 10.113 16.042 1.00 89.00 97 PRO A O 1
ATOM 758 N N . GLY A 1 98 ? -13.210 10.124 18.293 1.00 93.56 98 GLY A N 1
ATOM 759 C CA . GLY A 1 98 ? -12.032 10.977 18.452 1.00 93.56 98 GLY A CA 1
ATOM 760 C C . GLY A 1 98 ? -10.719 10.275 18.098 1.00 93.56 98 GLY A C 1
ATOM 761 O O . GLY A 1 98 ? -9.738 10.945 17.782 1.00 93.56 98 GLY A O 1
ATOM 762 N N . SER A 1 99 ? -10.704 8.943 18.073 1.00 95.50 99 SER A N 1
ATOM 763 C CA . SER A 1 99 ? -9.531 8.147 17.698 1.00 95.50 99 SER A CA 1
ATOM 764 C C . SER A 1 99 ? -9.275 8.079 16.183 1.00 95.50 99 SER A C 1
ATOM 766 O O . SER A 1 99 ? -8.197 7.662 15.764 1.00 95.50 99 SER A O 1
ATOM 768 N N . ASP A 1 100 ? -10.232 8.507 15.348 1.00 94.56 100 ASP A N 1
ATOM 769 C CA . ASP A 1 100 ? -10.102 8.561 13.883 1.00 94.56 100 ASP A CA 1
ATOM 770 C C . ASP A 1 100 ? -9.159 9.704 13.470 1.00 94.56 100 ASP A C 1
ATOM 772 O O . ASP A 1 100 ? -9.583 10.821 13.168 1.00 94.56 100 ASP A O 1
ATOM 776 N N . GLN A 1 101 ? -7.855 9.427 13.520 1.00 92.75 101 GLN A N 1
ATOM 777 C CA . GLN A 1 101 ? -6.778 10.392 13.265 1.00 92.75 101 GLN A CA 1
ATOM 778 C C . GLN A 1 101 ? -6.045 10.138 11.944 1.00 92.75 101 GLN A C 1
ATOM 780 O O . GLN A 1 101 ? -5.020 10.769 11.665 1.00 92.75 101 GLN A O 1
ATOM 785 N N . GLY A 1 102 ? -6.542 9.208 11.128 1.00 92.19 102 GLY A N 1
ATOM 786 C CA . GLY A 1 102 ? -5.866 8.817 9.902 1.00 92.19 102 GLY A CA 1
ATOM 787 C C . GLY A 1 102 ? -4.593 7.991 10.122 1.00 92.19 102 GLY A C 1
ATOM 788 O O . GLY A 1 102 ? -4.258 7.578 11.230 1.00 92.19 102 GLY A O 1
ATOM 789 N N . THR A 1 103 ? -3.859 7.760 9.042 1.00 90.75 103 THR A N 1
ATOM 790 C CA . THR A 1 103 ? -2.701 6.873 8.961 1.00 90.75 103 THR A CA 1
ATOM 791 C C . THR A 1 103 ? -1.444 7.647 8.590 1.00 90.75 103 THR A C 1
ATOM 793 O O . THR A 1 103 ? -1.445 8.431 7.634 1.00 90.75 103 THR A O 1
ATOM 796 N N . ASP A 1 104 ? -0.351 7.390 9.311 1.00 89.88 104 ASP A N 1
ATOM 797 C CA . ASP A 1 104 ? 0.988 7.723 8.832 1.00 89.88 104 ASP A CA 1
ATOM 798 C C . ASP A 1 104 ? 1.453 6.652 7.835 1.00 89.88 104 ASP A C 1
ATOM 800 O O . ASP A 1 104 ? 1.355 5.446 8.060 1.00 89.88 104 ASP A O 1
ATOM 804 N N . VAL A 1 105 ? 1.947 7.098 6.685 1.00 83.19 105 VAL A N 1
ATOM 805 C CA . VAL A 1 105 ? 2.306 6.208 5.575 1.00 83.19 105 VAL A CA 1
ATOM 806 C C . VAL A 1 105 ? 3.495 5.313 5.912 1.00 83.19 105 VAL A C 1
ATOM 808 O O . VAL A 1 105 ? 3.603 4.213 5.376 1.00 83.19 105 VAL A O 1
ATOM 811 N N . HIS A 1 106 ? 4.413 5.769 6.758 1.00 83.81 106 HIS A N 1
ATOM 812 C CA . HIS A 1 106 ? 5.562 4.967 7.161 1.00 83.81 106 HIS A CA 1
ATOM 813 C C . HIS A 1 106 ? 5.176 3.922 8.184 1.00 83.81 106 HIS A C 1
ATOM 815 O O . HIS A 1 106 ? 5.586 2.782 7.998 1.00 83.81 106 HIS A O 1
ATOM 821 N N . GLU A 1 107 ? 4.331 4.265 9.160 1.00 88.94 107 GLU A N 1
ATOM 822 C CA . GLU A 1 107 ? 3.737 3.276 10.072 1.00 88.94 107 GLU A CA 1
ATOM 823 C C . GLU A 1 107 ? 3.023 2.178 9.272 1.00 88.94 107 GLU A C 1
ATOM 825 O O . GLU A 1 107 ? 3.266 0.991 9.484 1.00 88.94 107 GLU A O 1
ATOM 830 N N . LEU A 1 108 ? 2.227 2.562 8.265 1.00 91.00 108 LEU A N 1
ATOM 831 C CA . LEU A 1 108 ? 1.573 1.617 7.359 1.00 91.00 108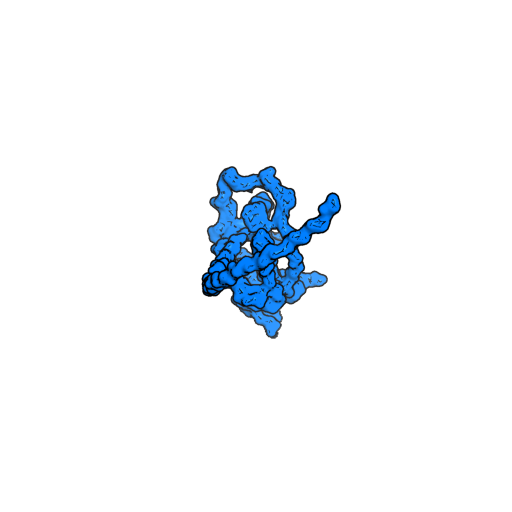 LEU A CA 1
ATOM 832 C C . LEU A 1 108 ? 2.574 0.710 6.634 1.00 91.00 108 LEU A C 1
ATOM 834 O O . LEU A 1 108 ? 2.404 -0.508 6.628 1.00 91.00 108 LEU A O 1
ATOM 838 N N . TYR A 1 109 ? 3.595 1.267 5.979 1.00 88.94 109 TYR A N 1
ATOM 839 C CA . TYR A 1 109 ? 4.522 0.443 5.201 1.00 88.94 109 TYR A CA 1
ATOM 840 C C . TYR A 1 109 ? 5.450 -0.403 6.079 1.00 88.94 109 TYR A C 1
ATOM 842 O O . TYR A 1 109 ? 5.747 -1.539 5.712 1.00 88.94 109 TYR A O 1
ATOM 850 N N . GLU A 1 110 ? 5.865 0.098 7.241 1.00 89.62 110 GLU A N 1
ATOM 851 C CA . GLU A 1 110 ? 6.611 -0.675 8.235 1.00 89.62 110 GLU A CA 1
ATOM 852 C C . GLU A 1 110 ? 5.764 -1.838 8.763 1.00 89.62 110 GLU A C 1
ATOM 854 O O . GLU A 1 110 ? 6.219 -2.985 8.779 1.00 89.62 110 GLU A O 1
ATOM 859 N N . PHE A 1 111 ? 4.494 -1.582 9.086 1.00 93.81 111 PHE A N 1
ATOM 860 C CA . PHE A 1 111 ? 3.551 -2.628 9.464 1.00 93.81 111 PHE A CA 1
ATOM 861 C C . PHE A 1 111 ? 3.351 -3.645 8.335 1.00 93.81 111 PHE A C 1
ATOM 863 O O . PHE A 1 111 ? 3.387 -4.851 8.576 1.00 93.81 111 PHE A O 1
ATOM 870 N N . ARG A 1 112 ? 3.202 -3.198 7.080 1.00 94.31 112 ARG A N 1
ATOM 871 C CA . ARG A 1 112 ? 3.085 -4.084 5.908 1.00 94.31 112 ARG A CA 1
ATOM 872 C C . ARG A 1 112 ? 4.333 -4.945 5.700 1.00 94.31 112 ARG A C 1
ATOM 874 O O . ARG A 1 112 ? 4.194 -6.077 5.244 1.00 94.31 112 ARG A O 1
ATOM 881 N N . GLN A 1 113 ? 5.530 -4.451 6.009 1.00 91.19 113 GLN A N 1
ATOM 882 C CA . GLN A 1 113 ? 6.765 -5.239 5.913 1.00 91.19 113 GLN A CA 1
ATOM 883 C C . GLN A 1 113 ? 6.871 -6.277 7.033 1.00 91.19 113 GLN A C 1
ATOM 885 O O . GLN A 1 113 ? 7.152 -7.450 6.782 1.00 91.19 113 GLN A O 1
ATOM 890 N N . ASN A 1 114 ? 6.621 -5.859 8.272 1.00 94.06 114 ASN A N 1
ATOM 891 C CA . ASN A 1 114 ? 6.898 -6.681 9.448 1.00 94.06 114 ASN A CA 1
ATOM 892 C C . ASN A 1 114 ? 5.751 -7.636 9.786 1.00 94.06 114 ASN A C 1
ATOM 894 O O . ASN A 1 114 ? 5.990 -8.802 10.115 1.00 94.06 114 ASN A O 1
ATOM 898 N N . THR A 1 115 ? 4.511 -7.175 9.640 1.00 96.88 115 THR A N 1
ATOM 899 C CA . THR A 1 115 ? 3.299 -7.869 10.091 1.00 96.88 115 THR A CA 1
ATOM 900 C C . THR A 1 115 ? 2.414 -8.275 8.916 1.00 96.88 115 THR A C 1
ATOM 902 O O . THR A 1 115 ? 2.079 -9.453 8.791 1.00 96.88 115 THR A O 1
ATOM 905 N N . GLY A 1 116 ? 2.117 -7.344 8.009 1.00 94.31 116 GLY A N 1
ATOM 906 C CA . GLY A 1 116 ? 1.234 -7.556 6.861 1.00 94.31 116 GLY A CA 1
ATOM 907 C C . GLY A 1 116 ? -0.246 -7.321 7.177 1.00 94.31 116 GLY A C 1
ATOM 908 O O . GLY A 1 116 ? -0.678 -7.442 8.326 1.00 94.31 116 GLY A O 1
ATOM 909 N N . ILE A 1 117 ? -1.013 -7.004 6.132 1.00 97.12 117 ILE A N 1
ATOM 910 C CA . ILE A 1 117 ? -2.458 -6.739 6.207 1.00 97.12 117 ILE A CA 1
ATOM 911 C C . ILE A 1 117 ? -3.210 -8.069 6.256 1.00 97.12 117 ILE A C 1
ATOM 913 O O . ILE A 1 117 ? -2.945 -8.941 5.428 1.00 97.12 117 ILE A O 1
ATOM 917 N N . VAL A 1 118 ? -4.122 -8.232 7.211 1.00 98.25 118 VAL A N 1
ATOM 918 C CA . VAL A 1 118 ? -4.926 -9.452 7.359 1.00 98.25 118 VAL A CA 1
ATOM 919 C C . VAL A 1 118 ? -6.151 -9.435 6.442 1.00 98.25 118 VAL A C 1
ATOM 921 O O . VAL A 1 118 ? -6.839 -8.418 6.363 1.00 98.25 118 VAL A O 1
ATOM 924 N N . ASP A 1 119 ? -6.404 -10.541 5.743 1.00 98.25 119 ASP A N 1
ATOM 925 C CA . ASP A 1 119 ? -7.584 -10.746 4.896 1.00 98.25 119 ASP A CA 1
ATOM 926 C C . ASP A 1 119 ? -8.745 -11.428 5.648 1.00 98.25 119 ASP A C 1
ATOM 928 O O . ASP A 1 119 ? -8.642 -11.748 6.833 1.00 98.25 119 ASP A O 1
ATOM 932 N N . ALA A 1 120 ? -9.872 -11.644 4.965 1.00 98.06 120 ALA A N 1
ATOM 933 C CA . ALA A 1 120 ? -11.068 -12.256 5.553 1.00 98.06 120 ALA A CA 1
ATOM 934 C C . ALA A 1 120 ? -10.887 -13.729 5.954 1.00 98.06 120 ALA A C 1
ATOM 936 O O . ALA A 1 120 ? -11.656 -14.233 6.770 1.00 98.06 120 ALA A O 1
ATOM 937 N N . ASP A 1 121 ? -9.869 -14.398 5.413 1.00 96.94 121 ASP A N 1
ATOM 938 C CA . ASP A 1 121 ? -9.520 -15.780 5.739 1.00 96.94 121 ASP A CA 1
ATOM 939 C C . ASP A 1 121 ? -8.458 -15.849 6.858 1.00 96.94 121 ASP A C 1
ATOM 941 O O . ASP A 1 121 ? -8.038 -16.935 7.264 1.00 96.94 121 ASP A O 1
ATOM 945 N N . GLY A 1 122 ? -8.018 -14.696 7.379 1.00 96.12 122 GLY A N 1
ATOM 946 C CA . GLY A 1 122 ? -7.010 -14.584 8.429 1.00 96.12 122 GLY A CA 1
ATOM 947 C C . GLY A 1 122 ? -5.561 -14.638 7.932 1.00 96.12 122 GLY A C 1
ATOM 948 O O . GLY A 1 122 ? -4.638 -14.673 8.752 1.00 96.12 122 GLY A O 1
ATOM 949 N N . ASN A 1 123 ? -5.315 -14.626 6.617 1.00 96.75 123 ASN A N 1
ATOM 950 C CA . ASN A 1 123 ? -3.956 -14.611 6.073 1.00 96.75 123 ASN A CA 1
ATOM 951 C C . ASN A 1 123 ? -3.375 -13.198 6.101 1.00 96.75 123 ASN A C 1
ATOM 953 O O . ASN A 1 123 ? -4.056 -12.228 5.777 1.00 96.75 123 ASN A O 1
ATOM 957 N N . ARG A 1 124 ? -2.079 -13.078 6.422 1.00 96.31 124 ARG A N 1
ATOM 958 C CA . ARG A 1 124 ? -1.363 -11.794 6.396 1.00 96.31 124 ARG A CA 1
ATOM 959 C C . ARG A 1 124 ? -0.558 -11.610 5.115 1.00 96.31 124 ARG A C 1
ATOM 961 O O . ARG A 1 124 ? 0.321 -12.408 4.792 1.00 96.31 124 ARG A O 1
ATOM 968 N N . HIS A 1 125 ? -0.810 -10.495 4.440 1.00 94.62 125 HIS A N 1
ATOM 969 C CA . HIS A 1 125 ? -0.181 -10.093 3.185 1.00 94.62 125 HIS A CA 1
ATOM 970 C C . HIS A 1 125 ? 0.922 -9.075 3.461 1.00 94.62 125 HIS A C 1
ATOM 972 O O . HIS A 1 125 ? 0.655 -7.896 3.716 1.00 94.62 125 HIS A O 1
ATOM 978 N N . LYS A 1 126 ? 2.173 -9.545 3.451 1.00 93.81 126 LYS A N 1
ATOM 979 C CA . LYS A 1 126 ? 3.358 -8.707 3.670 1.00 93.81 126 LYS A CA 1
ATOM 980 C C . LYS A 1 126 ? 3.928 -8.172 2.364 1.00 93.81 126 LYS A C 1
ATOM 982 O O . LYS A 1 126 ? 3.861 -8.836 1.327 1.00 93.81 126 LYS A O 1
ATOM 987 N N . ILE A 1 127 ? 4.592 -7.027 2.443 1.00 89.12 127 ILE A N 1
ATOM 988 C CA . ILE A 1 127 ? 5.443 -6.513 1.364 1.00 89.12 127 ILE A CA 1
ATOM 989 C C . ILE A 1 127 ? 6.911 -6.786 1.674 1.00 89.12 127 ILE A C 1
ATOM 991 O O . ILE A 1 127 ? 7.314 -6.808 2.832 1.00 89.12 127 ILE A O 1
ATOM 995 N N . VAL A 1 128 ? 7.722 -6.981 0.638 1.00 87.31 128 VAL A N 1
ATOM 996 C CA . VAL A 1 128 ? 9.177 -7.126 0.798 1.00 87.31 128 VAL A CA 1
ATOM 997 C C . VAL A 1 128 ? 9.822 -5.751 0.945 1.00 87.31 128 VAL A C 1
ATOM 999 O O . VAL A 1 128 ? 10.649 -5.522 1.825 1.00 87.31 128 VAL A O 1
ATOM 1002 N N . ALA A 1 129 ? 9.416 -4.814 0.091 1.00 84.56 129 ALA A N 1
ATOM 1003 C CA . ALA A 1 129 ? 9.991 -3.482 0.015 1.00 84.56 129 ALA A CA 1
ATOM 1004 C C . ALA A 1 129 ? 8.973 -2.460 -0.499 1.00 84.56 129 ALA A C 1
ATOM 1006 O O . ALA A 1 129 ? 7.932 -2.806 -1.071 1.00 84.56 129 ALA A O 1
ATOM 1007 N N . TYR A 1 130 ? 9.314 -1.189 -0.309 1.00 87.19 130 TYR A N 1
ATOM 1008 C CA . TYR A 1 130 ? 8.670 -0.062 -0.962 1.00 87.19 130 TYR A CA 1
ATOM 1009 C C . TYR A 1 130 ? 9.726 0.968 -1.370 1.00 87.19 130 TYR A C 1
ATOM 1011 O O . TYR A 1 130 ? 10.726 1.150 -0.671 1.00 87.19 130 TYR A O 1
ATOM 1019 N N . ALA A 1 131 ? 9.480 1.659 -2.479 1.00 86.19 131 ALA A N 1
ATOM 1020 C CA . ALA A 1 131 ? 10.315 2.752 -2.964 1.00 86.19 131 ALA A CA 1
ATOM 1021 C C . ALA A 1 131 ? 9.496 4.044 -3.056 1.00 86.19 131 ALA A C 1
ATOM 1023 O O . ALA A 1 131 ? 8.307 4.026 -3.386 1.00 86.19 131 ALA A O 1
ATOM 1024 N N . GLY A 1 132 ? 10.124 5.170 -2.726 1.00 86.81 132 GLY A N 1
ATOM 1025 C CA . GLY A 1 132 ? 9.561 6.496 -2.955 1.00 86.81 132 GLY A CA 1
ATOM 1026 C C . GLY A 1 132 ? 9.761 6.943 -4.392 1.00 86.81 132 GLY A C 1
ATOM 1027 O O . GLY A 1 132 ? 10.863 6.793 -4.911 1.00 86.81 132 GLY A O 1
ATOM 1028 N N . LEU A 1 133 ? 8.725 7.532 -4.986 1.00 86.12 133 LEU A N 1
ATOM 1029 C CA . LEU A 1 133 ? 8.845 8.267 -6.243 1.00 86.12 133 LEU A CA 1
ATOM 1030 C C . LEU A 1 133 ? 9.129 9.747 -5.965 1.00 86.12 133 LEU A C 1
ATOM 1032 O O . LEU A 1 133 ? 8.719 10.285 -4.923 1.00 86.12 133 LEU A O 1
ATOM 1036 N N . THR A 1 134 ? 9.808 10.409 -6.897 1.00 86.69 134 THR A N 1
ATOM 1037 C CA . THR A 1 134 ? 10.047 11.850 -6.858 1.00 86.69 134 THR A CA 1
ATOM 1038 C C . THR A 1 134 ? 8.713 12.585 -6.969 1.00 86.69 134 THR A C 1
ATOM 1040 O O . THR A 1 134 ? 7.948 12.378 -7.913 1.00 86.69 134 THR A O 1
ATOM 1043 N N . PRO A 1 135 ? 8.368 13.439 -5.991 1.00 82.00 135 PRO A N 1
ATOM 1044 C CA . PRO A 1 135 ? 7.072 14.093 -6.007 1.00 82.00 135 PRO A CA 1
ATOM 1045 C C . PRO A 1 135 ? 6.903 15.041 -7.196 1.00 82.00 135 PRO A C 1
ATOM 1047 O O . PRO A 1 135 ? 7.698 15.960 -7.371 1.00 82.00 135 PRO A O 1
ATOM 1050 N N . GLY A 1 136 ? 5.821 14.860 -7.954 1.00 82.62 136 GLY A N 1
ATOM 1051 C CA . GLY A 1 136 ? 5.519 15.668 -9.140 1.00 82.62 136 GLY A CA 1
ATOM 1052 C C . GLY A 1 136 ? 6.222 15.217 -10.423 1.00 82.62 136 GLY A C 1
ATOM 1053 O O . GLY A 1 136 ? 5.965 15.813 -11.466 1.00 82.62 136 GLY A O 1
ATOM 1054 N N . ASP A 1 137 ? 7.052 14.175 -10.362 1.00 88.19 137 ASP A N 1
ATOM 1055 C CA . ASP A 1 137 ? 7.654 13.556 -11.539 1.00 88.19 137 ASP A CA 1
ATOM 1056 C C . ASP A 1 137 ? 6.676 12.538 -12.148 1.00 88.19 137 ASP A C 1
ATOM 1058 O O . ASP A 1 137 ? 6.444 11.448 -11.615 1.00 88.19 137 ASP A O 1
ATOM 1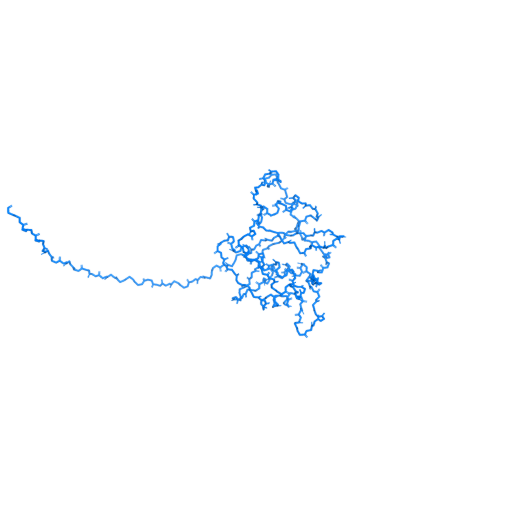062 N N . TRP A 1 138 ? 6.027 12.942 -13.240 1.00 87.69 138 TRP A N 1
ATOM 1063 C CA . TRP A 1 138 ? 5.052 12.106 -13.940 1.00 87.69 138 TRP A CA 1
ATOM 1064 C C . TRP A 1 138 ? 5.711 10.989 -14.744 1.00 87.69 138 TRP A C 1
ATOM 1066 O O . TRP A 1 138 ? 5.123 9.915 -14.865 1.00 87.69 138 TRP A O 1
ATOM 1076 N N . ASP A 1 139 ? 6.924 11.213 -15.238 1.00 90.12 139 ASP A N 1
ATOM 1077 C CA . ASP A 1 139 ? 7.661 10.233 -16.027 1.00 90.12 139 ASP A CA 1
ATOM 1078 C C . ASP A 1 139 ? 8.085 9.074 -15.124 1.00 90.12 139 ASP A C 1
ATOM 1080 O O . ASP A 1 139 ? 7.810 7.912 -15.434 1.00 90.12 139 ASP A O 1
ATOM 1084 N N . GLU A 1 140 ? 8.622 9.381 -13.938 1.00 88.44 140 GLU A N 1
ATOM 1085 C CA . GLU A 1 140 ? 8.936 8.370 -12.925 1.00 88.44 140 GLU A CA 1
ATOM 1086 C C . GLU A 1 140 ? 7.685 7.592 -12.481 1.00 88.44 140 GLU A C 1
ATOM 1088 O O . GLU A 1 140 ? 7.752 6.379 -12.264 1.00 88.44 140 GLU A O 1
ATOM 1093 N N . MET A 1 141 ? 6.519 8.244 -12.397 1.00 88.25 141 MET A N 1
ATOM 1094 C CA . MET A 1 141 ? 5.254 7.566 -12.090 1.00 88.25 141 MET A CA 1
ATOM 1095 C C . MET A 1 141 ? 4.827 6.592 -13.196 1.00 88.25 141 MET A C 1
ATOM 1097 O O . MET A 1 141 ? 4.417 5.471 -12.891 1.00 88.25 141 MET A O 1
ATOM 1101 N N . LEU A 1 142 ? 4.905 6.995 -14.467 1.00 89.44 142 LEU A N 1
ATOM 1102 C CA . LEU A 1 142 ? 4.552 6.134 -15.599 1.00 89.44 142 LEU A CA 1
ATOM 1103 C C . LEU A 1 142 ? 5.503 4.938 -15.705 1.00 89.44 142 LEU A C 1
ATOM 1105 O O . LEU A 1 142 ? 5.050 3.805 -15.887 1.00 89.44 142 LEU A O 1
ATOM 1109 N N . ILE A 1 143 ? 6.803 5.169 -15.505 1.00 89.94 143 ILE A N 1
ATOM 1110 C CA . ILE A 1 143 ? 7.809 4.107 -15.445 1.00 89.94 143 ILE A CA 1
ATOM 1111 C C . ILE A 1 143 ? 7.497 3.158 -14.282 1.00 89.94 143 ILE A C 1
ATOM 1113 O O . ILE A 1 143 ? 7.430 1.947 -14.489 1.00 89.94 143 ILE A O 1
ATOM 1117 N N . ALA A 1 144 ? 7.215 3.670 -13.080 1.00 88.88 144 ALA A N 1
ATOM 1118 C CA . ALA A 1 144 ? 6.855 2.838 -11.931 1.00 88.88 144 ALA A CA 1
ATOM 1119 C C . ALA A 1 144 ? 5.595 1.991 -12.187 1.00 88.88 144 ALA A C 1
ATOM 1121 O O . ALA A 1 144 ? 5.586 0.799 -11.882 1.00 88.88 144 ALA A O 1
ATOM 1122 N N . LEU A 1 145 ? 4.552 2.575 -12.784 1.00 88.19 145 LEU A N 1
ATOM 1123 C CA . LEU A 1 145 ? 3.342 1.844 -13.172 1.00 88.19 145 LEU A CA 1
ATOM 1124 C C . LEU A 1 145 ? 3.642 0.722 -14.169 1.0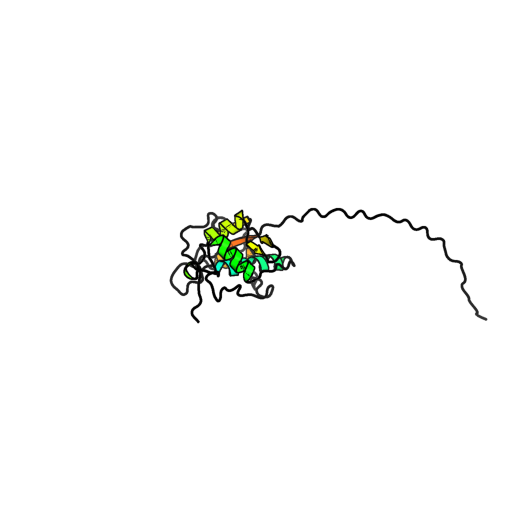0 88.19 145 LEU A C 1
ATOM 1126 O O . LEU A 1 145 ? 3.068 -0.356 -14.047 1.00 88.19 145 LEU A O 1
ATOM 1130 N N . SER A 1 146 ? 4.547 0.960 -15.121 1.00 88.06 146 SER A N 1
ATOM 1131 C CA . SER A 1 146 ? 4.948 -0.050 -16.104 1.00 88.06 146 SER A CA 1
ATOM 1132 C C . SER A 1 146 ? 5.782 -1.189 -15.512 1.00 88.06 146 SER A C 1
ATOM 1134 O O . SER A 1 146 ? 5.674 -2.321 -15.966 1.00 88.06 146 SER A O 1
ATOM 1136 N N . LEU A 1 147 ? 6.605 -0.903 -14.498 1.00 86.88 147 LEU A N 1
ATOM 1137 C CA . LEU A 1 147 ? 7.509 -1.882 -13.889 1.00 86.88 147 LEU A CA 1
ATOM 1138 C C . LEU A 1 147 ? 6.820 -2.747 -12.832 1.00 86.88 147 LEU A C 1
ATOM 1140 O O . LEU A 1 147 ? 7.159 -3.918 -12.674 1.00 86.88 147 LEU A O 1
ATOM 1144 N N . PHE A 1 148 ? 5.896 -2.159 -12.071 1.00 86.00 148 PHE A N 1
ATOM 1145 C CA . PHE A 1 148 ? 5.326 -2.786 -10.876 1.00 86.00 148 PHE A CA 1
ATOM 1146 C C . PHE A 1 148 ? 3.839 -3.117 -11.006 1.00 86.00 148 PHE A C 1
ATOM 1148 O O . PHE A 1 148 ? 3.244 -3.604 -10.047 1.00 86.00 148 PHE A O 1
ATOM 1155 N N . GLU A 1 149 ? 3.231 -2.853 -12.168 1.00 81.25 149 GLU A N 1
ATOM 1156 C CA . GLU A 1 149 ? 1.811 -3.102 -12.467 1.00 81.25 149 GLU A CA 1
ATOM 1157 C C . GLU A 1 149 ? 0.824 -2.323 -11.566 1.00 81.25 149 GLU A C 1
ATOM 1159 O O . GLU A 1 149 ? -0.395 -2.502 -11.640 1.00 81.25 149 GLU A O 1
ATOM 1164 N N . GLY A 1 150 ? 1.343 -1.426 -10.722 1.00 75.06 150 GLY A N 1
ATOM 1165 C CA . GLY A 1 150 ? 0.598 -0.595 -9.788 1.00 75.06 150 GLY A CA 1
ATOM 1166 C C . GLY A 1 150 ? 1.517 0.294 -8.944 1.00 75.06 150 GLY A C 1
ATOM 1167 O O . GLY A 1 150 ? 2.674 -0.031 -8.681 1.00 75.06 150 GLY A O 1
ATOM 1168 N N . CYS A 1 151 ? 0.995 1.435 -8.496 1.00 67.75 151 CYS A N 1
ATOM 1169 C CA . CYS A 1 151 ? 1.659 2.293 -7.519 1.00 67.75 151 CYS A CA 1
ATOM 1170 C C . CYS A 1 151 ? 0.631 2.878 -6.541 1.00 67.75 151 CYS A C 1
ATOM 1172 O O . CYS A 1 151 ? -0.438 3.341 -6.942 1.00 67.75 151 CYS A O 1
ATOM 1174 N N . GLY A 1 152 ? 0.954 2.882 -5.250 1.00 63.28 152 GLY A N 1
ATOM 1175 C CA . GLY A 1 152 ? 0.142 3.516 -4.221 1.00 63.28 152 GLY A CA 1
ATOM 1176 C C . GLY A 1 152 ? 0.266 5.037 -4.296 1.00 63.28 152 GLY A C 1
ATOM 1177 O O . GLY A 1 152 ? 1.364 5.585 -4.177 1.00 63.28 152 GLY A O 1
ATOM 1178 N N . ASN A 1 153 ? -0.863 5.730 -4.434 1.00 57.53 153 ASN A N 1
ATOM 1179 C CA . ASN A 1 153 ? -0.942 7.183 -4.295 1.00 57.53 153 ASN A CA 1
ATOM 1180 C C . ASN A 1 153 ? -1.744 7.544 -3.034 1.00 57.53 153 ASN A C 1
ATOM 1182 O O . ASN A 1 153 ? -2.945 7.791 -3.118 1.00 57.53 153 ASN A O 1
ATOM 1186 N N . PRO A 1 154 ? -1.112 7.579 -1.849 1.00 48.25 154 PRO A N 1
ATOM 1187 C CA . PRO A 1 154 ? -1.814 7.944 -0.622 1.00 48.25 154 PRO A CA 1
ATOM 1188 C C . PRO A 1 154 ? -2.239 9.426 -0.591 1.00 48.25 154 PRO A C 1
ATOM 1190 O O . PRO A 1 154 ? -3.016 9.815 0.275 1.00 48.25 154 PRO A O 1
ATOM 1193 N N . SER A 1 155 ? -1.733 10.270 -1.502 1.00 44.22 155 SER A N 1
ATOM 1194 C CA . SER A 1 155 ? -1.724 11.730 -1.380 1.00 44.22 155 SER A CA 1
ATOM 1195 C C . SER A 1 155 ? -2.294 12.441 -2.614 1.00 44.22 155 SER A C 1
ATOM 1197 O O . SER A 1 155 ? -1.597 13.221 -3.267 1.00 44.22 155 SER A O 1
ATOM 1199 N N . SER A 1 156 ? -3.588 12.302 -2.897 1.00 39.66 156 SER A N 1
ATOM 1200 C CA . SER A 1 156 ? -4.280 13.313 -3.707 1.00 39.66 156 SER A CA 1
ATOM 1201 C C . SER A 1 156 ? -4.751 14.459 -2.799 1.00 39.66 156 SER A C 1
ATOM 1203 O O . SER A 1 156 ? -5.915 14.512 -2.400 1.00 39.66 156 SER A O 1
ATOM 1205 N N . ARG A 1 157 ? -3.855 15.388 -2.423 1.00 37.94 157 ARG A N 1
ATOM 1206 C CA . ARG A 1 157 ? -4.314 16.659 -1.832 1.00 37.94 157 ARG A CA 1
ATOM 1207 C C . ARG A 1 157 ? -5.058 17.452 -2.902 1.00 37.94 157 ARG A C 1
ATOM 1209 O O . ARG A 1 157 ? -4.522 17.705 -3.979 1.00 37.94 157 ARG A O 1
ATOM 1216 N N . LEU A 1 158 ? -6.254 17.928 -2.570 1.00 37.00 158 LEU A N 1
ATOM 1217 C CA . LEU A 1 158 ? -6.893 19.023 -3.292 1.00 37.00 158 LEU A CA 1
ATOM 1218 C C . LEU A 1 158 ? -6.079 20.308 -3.015 1.00 37.00 158 LEU A C 1
ATOM 1220 O O . LEU A 1 158 ? -6.322 20.995 -2.033 1.00 37.00 158 LEU A O 1
ATOM 1224 N N . ARG A 1 159 ? -5.099 20.585 -3.893 1.00 28.83 159 ARG A N 1
ATOM 1225 C CA . ARG A 1 159 ? -4.165 21.739 -3.957 1.00 28.83 159 ARG A CA 1
ATOM 1226 C C . ARG A 1 159 ? -3.097 21.861 -2.851 1.00 28.83 159 ARG A C 1
ATOM 1228 O O . ARG A 1 159 ? -3.382 21.843 -1.661 1.00 28.83 159 ARG A O 1
ATOM 1235 N N . GLY A 1 160 ? -1.854 22.114 -3.286 1.00 31.55 160 GLY A N 1
ATOM 1236 C CA . GLY A 1 160 ? -0.859 22.883 -2.520 1.00 31.55 160 GLY A CA 1
ATOM 1237 C C . GLY A 1 160 ? 0.306 22.139 -1.854 1.00 31.55 160 GLY A C 1
ATOM 1238 O O . GLY A 1 160 ? 1.074 22.771 -1.136 1.00 31.55 160 GLY A O 1
ATOM 1239 N N . SER A 1 161 ? 0.497 20.829 -2.041 1.00 31.94 161 SER A N 1
ATOM 1240 C CA . SER A 1 161 ? 1.712 20.145 -1.552 1.00 31.94 161 SER A CA 1
ATOM 1241 C C . SER A 1 161 ? 2.109 18.980 -2.463 1.00 31.94 161 SER A C 1
ATOM 1243 O O . SER A 1 161 ? 1.220 18.399 -3.087 1.00 31.94 161 SER A O 1
ATOM 1245 N N . PRO A 1 162 ? 3.409 18.637 -2.549 1.00 30.88 162 PRO A N 1
ATOM 1246 C CA . PRO A 1 162 ? 3.908 17.600 -3.448 1.00 30.88 162 PRO A CA 1
ATOM 1247 C C . PRO A 1 162 ? 3.202 16.253 -3.228 1.00 30.88 162 PRO A C 1
ATOM 1249 O O . PRO A 1 162 ? 3.199 15.719 -2.117 1.00 30.88 162 PRO A O 1
ATOM 1252 N N . VAL A 1 163 ? 2.612 15.715 -4.299 1.00 34.34 163 VAL A N 1
ATOM 1253 C CA . VAL A 1 163 ? 2.012 14.373 -4.361 1.00 34.34 163 VAL A CA 1
ATOM 1254 C C . VAL A 1 163 ? 3.126 13.343 -4.188 1.00 34.34 163 VAL A C 1
ATOM 1256 O O . VAL A 1 163 ? 4.077 13.343 -4.963 1.00 34.34 163 VAL A O 1
ATOM 1259 N N . ARG A 1 164 ? 3.040 12.477 -3.171 1.00 48.34 164 ARG A N 1
ATOM 1260 C CA . ARG A 1 164 ? 4.029 11.411 -2.936 1.00 48.34 164 ARG A CA 1
ATOM 1261 C C . ARG A 1 164 ? 3.437 10.062 -3.327 1.00 48.34 164 ARG A C 1
ATOM 1263 O O . ARG A 1 164 ? 2.472 9.621 -2.708 1.00 48.34 164 ARG A O 1
ATOM 1270 N N . ILE A 1 165 ? 4.041 9.423 -4.321 1.00 44.72 165 ILE A N 1
ATOM 1271 C CA . ILE A 1 165 ? 3.626 8.132 -4.884 1.00 44.72 165 ILE A CA 1
ATOM 1272 C C . ILE A 1 165 ? 4.667 7.080 -4.483 1.00 44.72 165 ILE A C 1
ATOM 1274 O O . ILE A 1 165 ? 5.844 7.415 -4.321 1.00 44.72 165 ILE A O 1
ATOM 1278 N N . ARG A 1 166 ? 4.252 5.829 -4.249 1.00 51.09 166 ARG A N 1
ATOM 1279 C CA . ARG A 1 166 ? 5.163 4.723 -3.909 1.00 51.09 166 ARG A CA 1
ATOM 1280 C C . ARG A 1 166 ? 4.838 3.456 -4.688 1.00 51.09 166 ARG A C 1
ATOM 1282 O O . ARG A 1 166 ? 3.672 3.150 -4.907 1.00 51.09 166 ARG A O 1
ATOM 1289 N N . ALA A 1 167 ? 5.867 2.697 -5.039 1.00 52.34 167 ALA A N 1
ATOM 1290 C CA . ALA A 1 167 ? 5.730 1.333 -5.542 1.00 52.34 167 ALA A CA 1
ATOM 1291 C C . ALA A 1 167 ? 6.046 0.339 -4.418 1.00 52.34 167 ALA A C 1
ATOM 1293 O O . ALA A 1 167 ? 6.931 0.600 -3.597 1.00 52.34 167 ALA A O 1
ATOM 1294 N N . SER A 1 168 ? 5.341 -0.791 -4.372 1.00 55.44 168 SER A N 1
ATOM 1295 C CA . SER A 1 168 ? 5.620 -1.874 -3.428 1.00 55.44 168 SER A CA 1
ATOM 1296 C C . SER A 1 168 ? 5.643 -3.223 -4.131 1.00 55.44 168 SER A C 1
ATOM 1298 O O . SER A 1 168 ? 4.961 -3.433 -5.129 1.00 55.44 168 SER A O 1
ATOM 1300 N N . VAL A 1 169 ? 6.442 -4.144 -3.593 1.00 53.25 169 VAL A N 1
ATOM 1301 C CA . VAL A 1 169 ? 6.557 -5.515 -4.092 1.00 53.25 169 VAL A CA 1
ATOM 1302 C C . VAL A 1 169 ? 6.004 -6.461 -3.031 1.00 53.25 169 VAL A C 1
ATOM 1304 O O . VAL A 1 169 ? 6.556 -6.566 -1.930 1.00 53.25 169 VAL A O 1
ATOM 1307 N N . ALA A 1 170 ? 4.905 -7.147 -3.349 1.00 52.56 170 ALA A N 1
ATOM 1308 C CA . ALA A 1 170 ? 4.280 -8.117 -2.455 1.00 52.56 170 ALA A CA 1
ATOM 1309 C C . ALA A 1 170 ? 5.183 -9.347 -2.232 1.00 52.56 170 ALA A C 1
ATOM 1311 O O . ALA A 1 170 ? 5.791 -9.883 -3.162 1.00 52.56 170 ALA A O 1
ATOM 1312 N N . SER A 1 171 ? 5.263 -9.810 -0.983 1.00 43.41 171 SER A N 1
ATOM 1313 C CA . SER A 1 171 ? 5.963 -11.049 -0.628 1.00 43.41 171 SER A CA 1
ATOM 1314 C C . SER A 1 171 ? 5.064 -12.268 -0.854 1.00 43.41 171 SER A C 1
ATOM 1316 O O . SER A 1 171 ? 3.843 -12.193 -0.744 1.00 43.41 171 SER A O 1
ATOM 1318 N N . HIS A 1 172 ? 5.669 -13.405 -1.190 1.00 43.50 172 HIS A N 1
ATOM 1319 C CA . HIS A 1 172 ? 4.941 -14.635 -1.487 1.00 43.50 172 HIS A CA 1
ATOM 1320 C C . HIS A 1 172 ? 4.641 -15.415 -0.196 1.00 43.50 172 HIS A C 1
ATOM 1322 O O . HIS A 1 172 ? 5.594 -15.760 0.513 1.00 43.50 172 HIS A O 1
ATOM 1328 N N . PRO A 1 173 ? 3.383 -15.796 0.098 1.00 39.19 173 PRO A N 1
ATOM 1329 C CA . PRO A 1 173 ? 3.141 -16.856 1.064 1.00 39.19 173 PRO A CA 1
ATOM 1330 C C . PRO A 1 173 ? 3.712 -18.165 0.503 1.00 39.19 173 PRO A C 1
ATOM 1332 O O . PRO A 1 173 ? 3.424 -18.561 -0.629 1.00 39.19 173 PRO A O 1
ATOM 1335 N N . ARG A 1 174 ? 4.576 -18.833 1.278 1.00 31.22 174 ARG A N 1
ATOM 1336 C CA . ARG A 1 174 ? 5.076 -20.163 0.905 1.00 31.22 174 ARG A CA 1
ATOM 1337 C C . ARG A 1 174 ? 3.895 -21.138 0.918 1.00 31.22 174 ARG A C 1
ATOM 1339 O O . ARG A 1 174 ? 3.165 -21.149 1.910 1.00 31.22 174 ARG A O 1
ATOM 1346 N N . PRO A 1 175 ? 3.718 -21.981 -0.112 1.00 32.16 175 PRO A N 1
ATOM 1347 C CA . PRO A 1 175 ? 2.721 -23.036 -0.049 1.00 32.16 175 PRO A CA 1
ATOM 1348 C C . PRO A 1 175 ? 3.037 -23.946 1.142 1.00 32.16 175 PRO A C 1
ATOM 1350 O O . PRO A 1 175 ? 4.163 -24.428 1.290 1.00 32.16 175 PRO A O 1
ATOM 1353 N N . SER A 1 176 ? 2.052 -24.157 2.017 1.00 33.47 176 SER A N 1
ATOM 1354 C CA . SER A 1 176 ? 2.159 -25.127 3.104 1.00 33.47 176 SER A CA 1
ATOM 1355 C C . SER A 1 176 ? 2.463 -26.510 2.511 1.00 33.47 176 SER A C 1
ATOM 1357 O O . SER A 1 176 ? 1.831 -26.888 1.520 1.00 33.47 176 SER A O 1
ATOM 1359 N N . PRO A 1 177 ? 3.400 -27.292 3.076 1.00 36.47 177 PRO A N 1
ATOM 1360 C CA . PRO A 1 177 ? 3.679 -28.631 2.582 1.00 36.47 177 PRO A CA 1
ATOM 1361 C C . PRO A 1 177 ? 2.468 -29.525 2.873 1.00 36.47 177 PRO A C 1
ATOM 1363 O O . PRO A 1 177 ? 2.281 -30.031 3.979 1.00 36.47 177 PRO A O 1
ATOM 1366 N N . GLY A 1 178 ? 1.605 -29.682 1.870 1.00 35.47 178 GLY A N 1
ATOM 1367 C CA . GLY A 1 178 ? 0.453 -30.566 1.924 1.00 35.47 178 GLY A CA 1
ATOM 1368 C C . GLY A 1 178 ? 0.890 -32.013 2.144 1.00 35.47 178 GLY A C 1
ATOM 1369 O O . GLY A 1 178 ? 1.752 -32.537 1.436 1.00 35.47 178 GLY A O 1
ATOM 1370 N N . ARG A 1 179 ? 0.269 -32.662 3.136 1.00 38.84 179 ARG A N 1
ATOM 1371 C CA . ARG A 1 179 ? 0.336 -34.107 3.391 1.00 38.84 179 ARG A CA 1
ATOM 1372 C C . ARG A 1 179 ? 0.230 -34.886 2.075 1.00 38.84 179 ARG A C 1
ATOM 1374 O O . ARG A 1 179 ? -0.793 -34.817 1.395 1.00 38.84 179 ARG A O 1
ATOM 1381 N N . ARG A 1 180 ? 1.253 -35.691 1.767 1.00 34.62 180 ARG A N 1
ATOM 1382 C CA . ARG A 1 180 ? 1.188 -36.742 0.742 1.00 34.62 180 ARG A CA 1
ATOM 1383 C C . ARG A 1 180 ? -0.032 -37.625 1.015 1.00 34.62 180 ARG A C 1
ATOM 1385 O O . ARG A 1 180 ? -0.045 -38.369 1.991 1.00 34.62 180 ARG A O 1
ATOM 1392 N N . ARG A 1 181 ? -1.038 -37.574 0.138 1.00 35.38 181 ARG A N 1
ATOM 1393 C CA . ARG A 1 181 ? -1.991 -38.678 -0.007 1.00 35.38 181 ARG A CA 1
ATOM 1394 C C . ARG A 1 181 ? -1.239 -39.833 -0.661 1.00 35.38 181 ARG A C 1
ATOM 1396 O O . ARG A 1 181 ? -0.791 -39.729 -1.799 1.00 35.38 181 ARG A O 1
ATOM 1403 N N . THR A 1 182 ? -1.067 -40.912 0.084 1.00 33.81 182 THR A N 1
ATOM 1404 C CA . THR A 1 182 ? -0.648 -42.214 -0.425 1.00 33.81 182 THR A CA 1
ATOM 1405 C C . THR A 1 182 ? -1.727 -42.737 -1.375 1.00 33.81 182 THR A C 1
ATOM 1407 O O . THR A 1 182 ? -2.843 -43.044 -0.966 1.00 33.81 182 THR A O 1
ATOM 1410 N N . LEU A 1 183 ? -1.407 -42.804 -2.668 1.00 32.25 183 LEU A N 1
ATOM 1411 C CA . LEU A 1 183 ? -2.168 -43.575 -3.648 1.00 32.25 183 LEU A CA 1
ATOM 1412 C C . LEU A 1 183 ? -1.875 -45.059 -3.396 1.00 32.25 183 LEU A C 1
ATOM 1414 O O . LEU A 1 183 ? -0.772 -45.529 -3.668 1.00 32.25 183 LEU A O 1
ATOM 1418 N N . HIS A 1 184 ? -2.849 -45.791 -2.853 1.00 33.12 184 HIS A N 1
ATOM 1419 C CA . HIS A 1 184 ? -2.825 -47.250 -2.872 1.00 33.12 184 HIS A CA 1
ATOM 1420 C C . HIS A 1 184 ? -3.071 -47.732 -4.307 1.00 33.12 184 HIS A C 1
ATOM 1422 O O . HIS A 1 184 ? -4.133 -47.507 -4.886 1.00 33.12 184 HIS A O 1
ATOM 1428 N N . SER A 1 185 ? -2.072 -48.402 -4.874 1.00 35.31 185 SER A N 1
ATOM 1429 C CA . SER A 1 185 ? -2.146 -49.149 -6.124 1.00 35.31 185 SER A CA 1
ATOM 1430 C C . SER A 1 185 ? -2.978 -50.424 -5.935 1.00 35.31 185 SER A C 1
ATOM 1432 O O . SER A 1 185 ? -2.500 -51.437 -5.431 1.00 35.31 185 SER A O 1
ATOM 1434 N N . GLY A 1 186 ? -4.245 -50.385 -6.348 1.00 30.86 186 GLY A N 1
ATOM 1435 C CA . GLY A 1 186 ? -5.088 -51.573 -6.492 1.00 30.86 186 GLY A CA 1
ATOM 1436 C C . GLY A 1 186 ? -4.926 -52.186 -7.882 1.00 30.86 186 GLY A C 1
ATOM 1437 O O . GLY A 1 186 ? -5.558 -51.737 -8.834 1.00 30.86 186 GLY A O 1
ATOM 1438 N N . VAL A 1 187 ? -4.081 -53.210 -8.014 1.00 34.12 187 VAL A N 1
ATOM 1439 C CA . VAL A 1 187 ? -3.956 -54.017 -9.239 1.00 34.12 187 VAL A CA 1
ATOM 1440 C C . VAL A 1 187 ? -5.119 -55.015 -9.287 1.00 34.12 187 VAL A C 1
ATOM 1442 O O . VAL A 1 187 ? -5.062 -56.084 -8.683 1.00 34.12 187 VAL A O 1
ATOM 1445 N N . GLY A 1 188 ? -6.193 -54.660 -9.993 1.00 31.08 188 GLY A N 1
ATOM 1446 C CA . GLY A 1 188 ? -7.292 -55.570 -10.320 1.00 31.08 188 GLY A CA 1
ATOM 1447 C C . GLY A 1 188 ? -6.951 -56.432 -11.538 1.00 31.08 188 GLY A C 1
ATOM 1448 O O . GLY A 1 188 ? -6.763 -55.914 -12.636 1.00 31.08 188 GLY A O 1
ATOM 1449 N N . ARG A 1 189 ? -6.872 -57.756 -11.357 1.00 34.31 189 ARG A N 1
ATOM 1450 C CA . ARG A 1 189 ? -6.757 -58.734 -12.454 1.00 34.31 189 ARG A CA 1
ATOM 1451 C C . ARG A 1 189 ? -8.083 -58.813 -13.220 1.00 34.31 189 ARG A C 1
ATOM 1453 O O . ARG A 1 189 ? -9.074 -59.284 -12.670 1.00 34.31 189 ARG A O 1
ATOM 1460 N N . LEU A 1 190 ? -8.085 -58.426 -14.494 1.00 32.84 190 LEU A N 1
ATOM 1461 C CA . LEU A 1 190 ? -9.181 -58.679 -15.435 1.00 32.84 190 LEU A CA 1
ATOM 1462 C C . LEU A 1 190 ? -8.930 -60.002 -16.182 1.00 32.84 190 LEU A C 1
ATOM 1464 O O . LEU A 1 190 ? -7.922 -60.154 -16.870 1.00 32.84 190 LEU A O 1
ATOM 1468 N N . ARG A 1 191 ? -9.847 -60.968 -16.030 1.00 36.25 191 ARG A N 1
ATOM 1469 C CA . ARG A 1 191 ? -10.002 -62.132 -16.927 1.00 36.25 191 ARG A CA 1
ATOM 1470 C C . ARG A 1 191 ? -10.773 -61.699 -18.191 1.00 36.25 191 ARG A C 1
ATOM 1472 O O . ARG A 1 191 ? -11.619 -60.814 -18.080 1.00 36.25 191 ARG A O 1
ATOM 1479 N N . PRO A 1 192 ? -10.517 -62.297 -19.369 1.00 36.16 192 PRO A N 1
ATOM 1480 C CA . PRO A 1 192 ? -11.083 -61.828 -20.634 1.00 36.16 192 PRO A CA 1
ATOM 1481 C C . PRO A 1 192 ? -12.519 -62.343 -20.856 1.00 36.16 192 PRO A C 1
ATOM 1483 O O . PRO A 1 192 ? -12.847 -63.433 -20.379 1.00 36.16 192 PRO A O 1
ATOM 1486 N N . PRO A 1 193 ? -13.370 -61.617 -21.609 1.00 42.59 193 PRO A N 1
ATOM 1487 C CA . PRO A 1 193 ? -14.677 -62.114 -22.013 1.00 42.59 193 PRO A CA 1
ATOM 1488 C C . PRO A 1 193 ? -14.608 -62.981 -23.281 1.00 42.59 193 PRO A C 1
ATOM 1490 O O . PRO A 1 193 ? -13.757 -62.810 -24.156 1.00 42.59 193 PRO A O 1
ATOM 1493 N N . HIS A 1 194 ? -15.548 -63.922 -23.348 1.00 37.12 194 HIS A N 1
ATOM 1494 C CA . HIS A 1 194 ? -15.795 -64.861 -24.437 1.00 37.12 194 HIS A CA 1
ATOM 1495 C C . HIS A 1 194 ? -16.101 -64.175 -25.782 1.00 37.12 194 HIS A C 1
ATOM 1497 O O . HIS A 1 194 ? -16.837 -63.194 -25.851 1.00 37.12 194 HIS A O 1
ATOM 1503 N N . ARG A 1 195 ? -15.584 -64.770 -26.866 1.00 40.94 195 ARG A N 1
ATOM 1504 C CA . ARG A 1 195 ? -15.979 -64.512 -28.259 1.00 40.94 195 ARG A CA 1
ATOM 1505 C C . ARG A 1 195 ? -17.426 -64.955 -28.507 1.00 40.94 195 ARG A C 1
ATOM 1507 O O . ARG A 1 195 ? -17.735 -66.125 -28.306 1.00 40.94 195 ARG A O 1
ATOM 1514 N N . ALA A 1 196 ? -18.231 -64.072 -29.090 1.00 36.69 196 ALA A N 1
ATOM 1515 C CA . ALA A 1 196 ? -19.304 -64.428 -30.016 1.00 36.69 196 ALA A CA 1
ATOM 1516 C C . ALA A 1 196 ? -19.545 -63.240 -30.962 1.00 36.69 196 ALA A C 1
ATOM 1518 O O . ALA A 1 196 ? -20.080 -62.214 -30.555 1.00 36.69 196 ALA A O 1
ATOM 1519 N N . ALA A 1 197 ? -19.110 -63.374 -32.215 1.00 40.12 197 ALA A N 1
ATOM 1520 C CA . ALA A 1 197 ? -19.511 -62.501 -33.311 1.00 40.12 197 ALA A CA 1
ATOM 1521 C C . ALA A 1 197 ? -20.393 -63.328 -34.249 1.00 40.12 197 ALA A C 1
ATOM 1523 O O . ALA A 1 197 ? -19.982 -64.386 -34.727 1.00 40.12 197 ALA A O 1
ATOM 1524 N N . ALA A 1 198 ? -21.615 -62.851 -34.457 1.00 41.75 198 ALA A N 1
ATOM 1525 C CA . ALA A 1 198 ? -22.519 -63.327 -35.485 1.00 41.75 198 ALA A CA 1
ATOM 1526 C C . ALA A 1 198 ? -22.087 -62.773 -36.850 1.00 41.75 198 ALA A C 1
ATOM 1528 O O . ALA A 1 198 ? -21.722 -61.604 -36.945 1.00 41.75 198 ALA A O 1
ATOM 1529 N N . HIS A 1 199 ? -22.216 -63.572 -37.909 1.00 43.00 199 HIS A N 1
ATOM 1530 C CA . HIS A 1 199 ? -22.581 -63.032 -39.216 1.00 43.00 199 HIS A CA 1
ATOM 1531 C C . HIS A 1 199 ? -23.406 -64.050 -40.006 1.00 43.00 199 HIS A C 1
ATOM 1533 O O . HIS A 1 199 ? -22.924 -65.106 -40.405 1.00 43.00 199 HIS A O 1
ATOM 1539 N N . MET A 1 200 ? -24.678 -63.700 -40.197 1.00 40.66 200 MET A N 1
ATOM 1540 C CA . MET A 1 200 ? -25.511 -64.154 -41.304 1.00 40.66 200 MET A CA 1
ATOM 1541 C C . MET A 1 200 ? -25.085 -63.408 -42.576 1.00 40.66 200 ME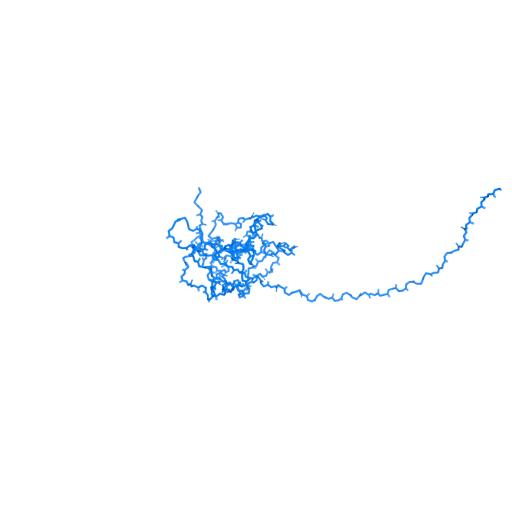T A C 1
ATOM 1543 O O . MET A 1 200 ? -24.778 -62.215 -42.513 1.00 40.66 200 MET A O 1
ATOM 1547 N N . GLY A 1 201 ? -25.127 -64.097 -43.714 1.00 42.47 201 GLY A N 1
ATOM 1548 C CA . GLY A 1 201 ? -24.983 -63.533 -45.056 1.00 42.47 201 GLY A CA 1
ATOM 1549 C C . GLY A 1 201 ? -24.942 -64.662 -46.082 1.00 42.47 201 GLY A C 1
ATOM 1550 O O . GLY A 1 201 ? -24.079 -65.526 -45.981 1.00 42.47 201 GLY A O 1
ATOM 1551 N N . ARG A 1 202 ? -25.943 -64.686 -46.964 1.00 47.44 202 ARG A N 1
ATOM 1552 C CA . ARG A 1 202 ? -26.163 -65.664 -48.039 1.00 47.44 202 ARG A CA 1
ATOM 1553 C C . ARG A 1 202 ? -25.169 -65.510 -49.182 1.00 47.44 202 ARG A C 1
ATOM 1555 O O . ARG A 1 202 ? -24.694 -64.369 -49.368 1.00 47.44 202 ARG A O 1
#

pLDDT: mean 76.45, std 23.01, range [28.83, 98.38]

Radius of gyration: 25.82 Å; chains: 1; bounding box: 46×88×68 Å

Sequence (202 aa):
MKYKLGLKPVHTHPRIRLCDYYTSDLPSVDSLKFPLGHAGLVKPRMYLNDRIGDCAIAGSIEEIRLANALRGVTVNFTDDTAVQNYSEITGYNPADPGSDQGTDVHELYEFRQNTGIVDADGNRHKIVAYAGLTPGDWDEMLIALSLFEGCGNPSSRLRGSPVRIRASVASHPRPSPGRRRTLHSGVGRLRPPHRAAAHMGR